Protein AF-A0A7X1I6H7-F1 (afdb_monomer)

Sequence (208 aa):
MRRPTGVPRCAARSPAHRRGAAVDTRRGIVEELTDDHRRIQSLFDRIRSAPAGSAERSALVEEASRKLVRHATAERSHLYPAVRRHLPDGAARAEHALRGHQEIEELLRSLREADTGGEDFGRLLLAVVTRVTRHVVEEEQLLFPRLQALCPAEVLCDLGAKVRGAEASAPTRPRPAASDAAPLVRITSQVWGPLDRLRDLAARRGRR

Secondary structure (DSSP, 8-state):
------PPPPPP----S--------S--HHHHHHHHHHHHHHHHHHHHHSPTT-HHHHHHHHHHHHHHHHHHHHIIIIIHHHHHHH-TTHHHHHHHHHHHHHHHHHHHHHHHHS-TTSHHHHHHHHHHHHHHHHHHHIIIIIIHHHHHHHS-HHHHHHHHHHHHHHHHHS-SSPPP---S-----------------S---S--S---

InterPro domains:
  IPR012312 Hemerythrin-like 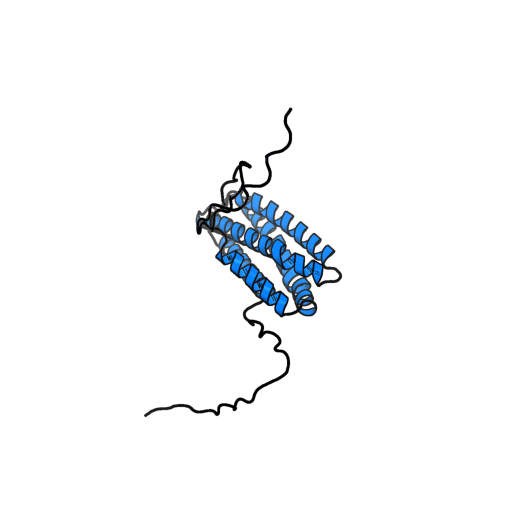[PF01814] (29-147)

Mean predicted aligned error: 14.34 Å

Organism: NCBI:txid178566

Foldseek 3Di:
DDDDDDDDDDDDDDDDDDDDPPQPPDDFPLRVLLVLLVVLVVLLVQLVVDDFLDPSNLVSLVVSLVSLVLSVVLCVVFVLVLQCVFPPCSVVVSVVLVVLSVQLNVLSVVLNVDRSNDPCNVVSSVSNCVSSVVSSCCCNPPNPVSSVVGPDPSSRSVSNVVSVVCVVPPDPDDDDPDPPDDDDDDDDDDDDDDDDDDDPDDPPDDDD

pLDDT: mean 79.06, std 25.31, range [33.16, 98.62]

Structure (mmCIF, N/CA/C/O backbone):
data_AF-A0A7X1I6H7-F1
#
_entry.id   AF-A0A7X1I6H7-F1
#
loop_
_atom_site.group_PDB
_atom_site.id
_atom_site.type_symbol
_atom_site.label_atom_id
_atom_site.label_alt_id
_atom_site.label_comp_id
_atom_site.label_asym_id
_atom_site.label_entity_id
_atom_site.label_seq_id
_atom_site.pdbx_PDB_ins_code
_atom_site.Cartn_x
_atom_site.Cartn_y
_atom_site.Cartn_z
_atom_site.occupancy
_atom_site.B_iso_or_equiv
_atom_site.auth_seq_id
_atom_site.auth_comp_id
_atom_site.auth_asym_id
_atom_site.auth_atom_id
_atom_site.pdbx_PDB_model_num
ATOM 1 N N . MET A 1 1 ? 31.282 -46.897 10.409 1.00 39.41 1 MET A N 1
ATOM 2 C CA . MET A 1 1 ? 32.111 -45.677 10.521 1.00 39.41 1 MET A CA 1
ATOM 3 C C . MET A 1 1 ? 32.046 -44.892 9.211 1.00 39.41 1 MET A C 1
ATOM 5 O O . MET A 1 1 ? 32.244 -45.495 8.172 1.00 39.41 1 MET A O 1
ATOM 9 N N . ARG A 1 2 ? 31.769 -43.580 9.309 1.00 40.22 2 ARG A N 1
ATOM 10 C CA . ARG A 1 2 ? 32.187 -42.448 8.443 1.00 40.22 2 ARG A CA 1
ATOM 11 C C . ARG A 1 2 ? 31.922 -42.483 6.914 1.00 40.22 2 ARG A C 1
ATOM 13 O O . ARG A 1 2 ? 32.614 -43.148 6.160 1.00 4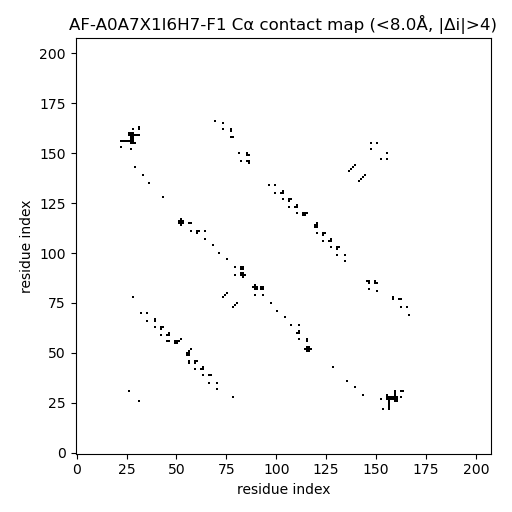0.22 2 ARG A O 1
ATOM 20 N N . ARG A 1 3 ? 31.028 -41.588 6.462 1.00 46.38 3 ARG A N 1
ATOM 21 C CA . ARG A 1 3 ? 31.225 -40.734 5.258 1.00 46.38 3 ARG A CA 1
ATOM 22 C C . ARG A 1 3 ? 32.354 -39.711 5.561 1.00 46.38 3 ARG A C 1
ATOM 24 O O . ARG A 1 3 ? 32.519 -39.446 6.757 1.00 46.38 3 ARG A O 1
ATOM 31 N N . PRO A 1 4 ? 33.087 -39.096 4.591 1.00 50.88 4 PRO A N 1
ATOM 32 C CA . PRO A 1 4 ? 32.461 -38.298 3.517 1.00 50.88 4 PRO A CA 1
ATOM 33 C C . PRO A 1 4 ? 33.233 -38.059 2.175 1.00 50.88 4 PRO A C 1
ATOM 35 O O . PRO A 1 4 ? 34.420 -38.312 2.043 1.00 50.88 4 PRO A O 1
ATOM 38 N N . THR A 1 5 ? 32.468 -37.524 1.205 1.00 47.03 5 THR A N 1
ATOM 39 C CA . THR A 1 5 ? 32.738 -36.452 0.202 1.00 47.03 5 THR A CA 1
ATOM 40 C C . THR A 1 5 ? 33.984 -36.411 -0.699 1.00 47.03 5 THR A C 1
ATOM 42 O O . THR A 1 5 ? 35.108 -36.307 -0.223 1.00 47.03 5 THR A O 1
ATOM 45 N N . GLY A 1 6 ? 33.728 -36.196 -2.000 1.00 34.94 6 GLY A N 1
ATOM 46 C CA . GLY A 1 6 ? 34.638 -35.518 -2.935 1.00 34.94 6 GLY A CA 1
ATOM 47 C C . GLY A 1 6 ? 34.134 -35.536 -4.388 1.00 34.94 6 GLY A C 1
ATOM 48 O O . GLY A 1 6 ? 34.439 -36.465 -5.122 1.00 34.94 6 GLY A O 1
ATOM 49 N N . VAL A 1 7 ? 33.355 -34.529 -4.802 1.00 45.44 7 VAL A N 1
ATOM 50 C CA . VAL A 1 7 ? 32.964 -34.266 -6.211 1.00 45.44 7 VAL A CA 1
ATOM 51 C C . VAL A 1 7 ? 33.976 -33.262 -6.801 1.00 45.44 7 VAL A C 1
ATOM 53 O O . VAL A 1 7 ? 34.430 -32.386 -6.057 1.00 45.44 7 VAL A O 1
ATOM 56 N N . PRO A 1 8 ? 34.396 -33.377 -8.077 1.00 37.66 8 PRO A N 1
ATOM 57 C CA . PRO A 1 8 ? 35.606 -32.716 -8.567 1.00 37.66 8 PRO A CA 1
ATOM 58 C C . PRO A 1 8 ? 35.445 -31.196 -8.741 1.00 37.66 8 PRO A C 1
ATOM 60 O O . PRO A 1 8 ? 34.424 -30.706 -9.218 1.00 37.66 8 PRO A O 1
ATOM 63 N N . ARG A 1 9 ? 36.499 -30.445 -8.383 1.00 42.50 9 ARG A N 1
ATOM 64 C CA . ARG A 1 9 ? 36.671 -29.015 -8.698 1.00 42.50 9 ARG A CA 1
ATOM 65 C C . ARG A 1 9 ? 37.129 -28.866 -10.148 1.00 42.50 9 ARG A C 1
ATOM 67 O O . ARG A 1 9 ? 38.186 -29.379 -10.506 1.00 42.50 9 ARG A O 1
ATOM 74 N N . CYS A 1 10 ? 36.390 -28.102 -10.949 1.00 34.22 10 CYS A N 1
ATOM 75 C CA . CYS A 1 10 ? 36.880 -27.624 -12.241 1.00 34.22 10 CYS A CA 1
ATOM 76 C C . CYS A 1 10 ? 37.989 -26.578 -12.046 1.00 34.22 10 CYS A C 1
ATOM 78 O O . CYS A 1 10 ? 37.879 -25.670 -11.218 1.00 34.22 10 CYS A O 1
ATOM 80 N N . ALA A 1 11 ? 39.067 -26.750 -12.809 1.00 38.41 11 ALA A N 1
ATOM 81 C CA . ALA A 1 11 ? 40.274 -25.936 -12.786 1.00 38.41 11 ALA A CA 1
ATOM 82 C C . ALA A 1 11 ? 40.043 -24.510 -13.312 1.00 38.41 11 ALA A C 1
ATOM 84 O O . ALA A 1 11 ? 39.233 -24.276 -14.207 1.00 38.41 11 ALA A O 1
ATOM 85 N N . ALA A 1 12 ? 40.816 -23.562 -12.779 1.00 45.16 12 ALA A N 1
ATOM 86 C CA . ALA A 1 12 ? 40.854 -22.181 -13.236 1.00 45.16 12 ALA A CA 1
ATOM 87 C C . ALA A 1 12 ? 41.837 -22.007 -14.407 1.00 45.16 12 ALA A C 1
ATOM 89 O O . ALA A 1 12 ? 43.007 -22.374 -14.300 1.00 45.16 12 ALA A O 1
ATOM 90 N N . ARG A 1 13 ? 41.384 -21.357 -15.484 1.00 34.16 13 ARG A N 1
ATOM 91 C CA . ARG A 1 13 ? 42.227 -20.584 -16.410 1.00 34.16 13 ARG A CA 1
ATOM 92 C C . ARG A 1 13 ? 41.532 -19.245 -16.713 1.00 34.16 13 ARG A C 1
ATOM 94 O O . ARG A 1 13 ? 40.348 -19.217 -17.027 1.00 34.16 13 ARG A O 1
ATOM 101 N N . SER A 1 14 ? 42.279 -18.154 -16.553 1.00 34.59 14 SER A N 1
ATOM 102 C CA . SER A 1 14 ? 41.920 -16.740 -16.807 1.00 34.59 14 SER A CA 1
ATOM 103 C C . SER A 1 14 ? 42.369 -16.299 -18.218 1.00 34.59 14 SER A C 1
ATOM 105 O O . SER A 1 14 ? 43.127 -17.045 -18.836 1.00 34.59 14 SER A O 1
ATOM 107 N N . PRO A 1 15 ? 42.158 -15.035 -18.654 1.00 56.50 15 PRO A N 1
ATOM 108 C CA . PRO A 1 15 ? 40.966 -14.170 -18.605 1.00 56.50 15 PRO A CA 1
ATOM 109 C C . PRO A 1 15 ? 40.664 -13.535 -19.995 1.00 56.50 15 PRO A C 1
ATOM 111 O O . PRO A 1 15 ? 41.506 -13.592 -20.881 1.00 56.50 15 PRO A O 1
ATOM 114 N N . ALA A 1 16 ? 39.499 -12.884 -20.156 1.00 41.44 16 ALA A N 1
ATOM 115 C CA . ALA A 1 16 ? 39.249 -11.676 -20.985 1.00 41.44 16 ALA A CA 1
ATOM 116 C C . ALA A 1 16 ? 37.868 -11.666 -21.673 1.00 41.44 16 ALA A C 1
ATOM 118 O O . ALA A 1 16 ? 37.750 -11.722 -22.894 1.00 41.44 16 ALA A O 1
ATOM 119 N N . HIS A 1 17 ? 36.810 -11.457 -20.893 1.00 36.62 17 HIS A N 1
ATOM 120 C CA . HIS A 1 17 ? 35.699 -10.626 -21.352 1.00 36.62 17 HIS A CA 1
ATOM 121 C C . HIS A 1 17 ? 35.089 -9.908 -20.153 1.00 36.62 17 HIS A C 1
ATOM 123 O O . HIS A 1 17 ? 35.035 -10.457 -19.052 1.00 36.62 17 HIS A O 1
ATOM 129 N N . ARG A 1 18 ? 34.772 -8.625 -20.351 1.00 40.22 18 ARG A N 1
ATOM 130 C CA . ARG A 1 18 ? 34.372 -7.673 -19.309 1.00 40.22 18 ARG A CA 1
ATOM 131 C C . ARG A 1 18 ? 33.275 -8.283 -18.439 1.00 40.22 18 ARG A C 1
ATOM 133 O O . ARG A 1 18 ? 32.210 -8.634 -18.932 1.00 40.22 18 ARG A O 1
ATOM 140 N N . ARG A 1 19 ? 33.568 -8.410 -17.144 1.00 36.59 19 ARG A N 1
ATOM 141 C CA . ARG A 1 19 ? 32.625 -8.860 -16.122 1.00 36.59 19 ARG A CA 1
ATOM 142 C C . ARG A 1 19 ? 31.458 -7.875 -16.072 1.00 36.59 19 ARG A C 1
ATOM 144 O O . ARG A 1 19 ? 31.638 -6.753 -15.606 1.00 36.59 19 ARG A O 1
ATOM 151 N N . GLY A 1 20 ? 30.279 -8.307 -16.517 1.00 36.38 20 GLY A N 1
ATOM 152 C CA . GLY A 1 20 ? 29.042 -7.824 -15.914 1.00 36.38 20 GLY A CA 1
ATOM 153 C C . GLY A 1 20 ? 29.146 -8.096 -14.416 1.00 36.38 20 GLY A C 1
ATOM 154 O O . GLY A 1 20 ? 29.571 -9.184 -14.014 1.00 36.38 20 GLY A O 1
ATOM 155 N N . ALA A 1 21 ? 28.894 -7.077 -13.600 1.00 41.66 21 ALA A N 1
ATOM 156 C CA . ALA A 1 21 ? 28.855 -7.234 -12.158 1.00 41.66 21 ALA A CA 1
ATOM 157 C C . ALA A 1 21 ? 27.909 -8.396 -11.830 1.00 41.66 21 ALA A C 1
ATOM 159 O O . ALA A 1 21 ? 26.801 -8.457 -12.357 1.00 41.66 21 ALA A O 1
ATOM 160 N N . ALA A 1 22 ? 28.357 -9.341 -11.005 1.00 43.91 22 ALA A N 1
ATOM 161 C CA . ALA A 1 22 ? 27.454 -10.326 -10.438 1.00 43.91 22 ALA A CA 1
ATOM 162 C C . ALA A 1 22 ? 26.432 -9.547 -9.603 1.00 43.91 22 ALA A C 1
ATOM 164 O O . ALA A 1 22 ? 26.777 -9.038 -8.537 1.00 43.91 22 ALA A O 1
ATOM 165 N N . VAL A 1 23 ? 25.220 -9.386 -10.142 1.00 47.25 23 VAL A N 1
ATOM 166 C CA . VAL A 1 23 ? 24.066 -8.865 -9.411 1.00 47.25 23 VAL A CA 1
ATOM 167 C C . VAL A 1 23 ? 23.962 -9.656 -8.126 1.00 47.25 23 VAL A C 1
ATOM 169 O O . VAL A 1 23 ? 23.935 -10.888 -8.146 1.00 47.25 23 VAL A O 1
ATOM 172 N N . ASP A 1 24 ? 23.921 -8.954 -7.003 1.00 47.00 24 ASP A N 1
ATOM 173 C CA . ASP A 1 24 ? 23.476 -9.574 -5.774 1.00 47.00 24 ASP A CA 1
ATOM 174 C C . ASP A 1 24 ? 22.002 -9.960 -5.963 1.00 47.00 24 ASP A C 1
ATOM 176 O O . ASP A 1 24 ? 21.104 -9.129 -5.869 1.00 47.00 24 ASP A O 1
ATOM 180 N N . THR A 1 25 ? 21.752 -11.227 -6.287 1.00 51.22 25 THR A N 1
ATOM 181 C CA . THR A 1 25 ? 20.447 -11.834 -6.610 1.00 51.22 25 THR A CA 1
ATOM 182 C C . THR A 1 25 ? 19.484 -11.904 -5.415 1.00 51.22 25 THR A C 1
ATOM 184 O O . THR A 1 25 ? 18.596 -12.754 -5.357 1.00 51.22 25 THR A O 1
ATOM 187 N N . ARG A 1 26 ? 19.656 -11.051 -4.406 1.00 63.34 26 ARG A N 1
ATOM 188 C CA . ARG A 1 26 ? 18.928 -11.103 -3.137 1.00 63.34 26 ARG A CA 1
ATOM 189 C C . ARG A 1 26 ? 17.817 -10.047 -3.118 1.00 63.34 26 ARG A C 1
ATOM 191 O O . ARG A 1 26 ? 17.964 -8.994 -2.508 1.00 63.34 26 ARG A O 1
ATOM 198 N N . ARG A 1 27 ? 16.696 -10.398 -3.767 1.00 85.00 27 ARG A N 1
ATOM 199 C CA . ARG A 1 27 ? 15.362 -9.746 -3.756 1.00 85.00 27 ARG A CA 1
ATOM 200 C C . ARG A 1 27 ? 15.301 -8.320 -4.323 1.00 85.00 27 ARG A C 1
ATOM 202 O O . ARG A 1 27 ? 15.971 -7.413 -3.828 1.00 85.00 27 ARG A O 1
ATOM 209 N N . GLY A 1 28 ? 14.469 -8.125 -5.343 1.00 95.06 28 GLY A N 1
ATOM 210 C CA . GLY A 1 28 ? 14.170 -6.824 -5.928 1.00 95.06 28 GLY A CA 1
ATOM 211 C C . GLY A 1 28 ? 13.025 -6.107 -5.218 1.00 95.06 28 GLY A C 1
ATOM 212 O O . GLY A 1 28 ? 12.406 -6.623 -4.292 1.00 95.06 28 GLY A O 1
ATOM 213 N N . ILE A 1 29 ? 12.754 -4.877 -5.656 1.00 96.88 29 ILE A N 1
ATOM 214 C CA . ILE A 1 29 ? 11.691 -4.035 -5.087 1.00 96.88 29 ILE A CA 1
ATOM 215 C C . ILE A 1 29 ? 10.306 -4.694 -5.150 1.00 96.88 29 ILE A C 1
ATOM 217 O O . ILE A 1 29 ? 9.511 -4.504 -4.238 1.00 96.88 29 ILE A O 1
ATOM 221 N N . VAL A 1 30 ? 10.029 -5.496 -6.184 1.00 97.69 30 VAL A N 1
ATOM 222 C CA . VAL A 1 30 ? 8.743 -6.197 -6.326 1.00 97.69 30 VAL A CA 1
ATOM 223 C C . VAL A 1 30 ? 8.532 -7.178 -5.177 1.00 97.69 30 VAL A C 1
ATOM 225 O O . VAL A 1 30 ? 7.465 -7.178 -4.568 1.00 97.69 30 VAL A O 1
ATOM 228 N N . GLU A 1 31 ? 9.543 -7.977 -4.833 1.00 96.44 31 GLU A N 1
ATOM 229 C CA . GLU A 1 31 ? 9.436 -8.920 -3.720 1.00 96.44 31 GLU A CA 1
ATOM 230 C C . GLU A 1 31 ? 9.278 -8.202 -2.373 1.00 96.44 31 GLU A C 1
ATOM 232 O O . GLU A 1 31 ? 8.488 -8.649 -1.543 1.00 96.44 31 GLU A O 1
ATOM 237 N N . GLU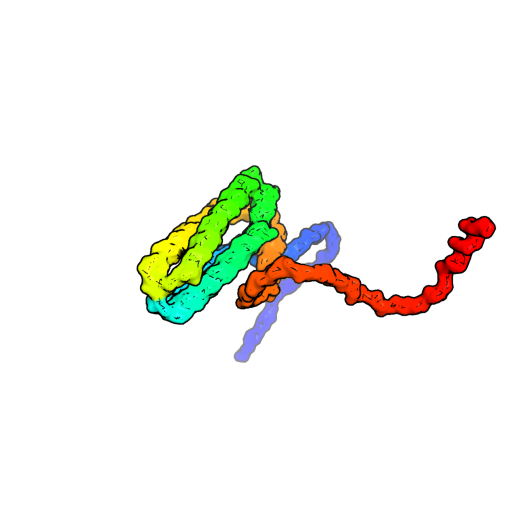 A 1 32 ? 9.983 -7.085 -2.161 1.00 96.19 32 GLU A N 1
ATOM 238 C CA . GLU A 1 32 ? 9.868 -6.296 -0.923 1.00 96.19 32 GLU A CA 1
ATOM 239 C C . GLU A 1 32 ? 8.463 -5.705 -0.742 1.00 96.19 32 GLU A C 1
ATOM 241 O O . GLU A 1 32 ? 7.864 -5.842 0.324 1.00 96.19 32 GLU A O 1
ATOM 246 N N . LEU A 1 33 ? 7.906 -5.090 -1.789 1.00 97.75 33 LEU A N 1
ATOM 247 C CA . LEU A 1 33 ? 6.573 -4.485 -1.725 1.00 97.75 33 LEU A CA 1
ATOM 248 C C . LEU A 1 33 ? 5.464 -5.541 -1.619 1.00 97.75 33 LEU A C 1
ATOM 250 O O . LEU A 1 33 ? 4.521 -5.365 -0.853 1.00 97.75 33 LEU A O 1
ATOM 254 N N . THR A 1 34 ? 5.623 -6.685 -2.287 1.00 98.19 34 THR A N 1
ATOM 255 C CA . THR A 1 34 ? 4.697 -7.823 -2.150 1.00 98.19 34 THR A CA 1
ATOM 256 C C . THR A 1 34 ? 4.692 -8.376 -0.718 1.00 98.19 34 THR A C 1
ATOM 258 O O . THR A 1 34 ? 3.643 -8.715 -0.164 1.00 98.19 34 THR A O 1
ATOM 261 N N . ASP A 1 35 ? 5.856 -8.469 -0.069 1.00 96.94 35 ASP A N 1
ATOM 262 C CA . ASP A 1 35 ? 5.927 -8.885 1.336 1.00 96.94 35 ASP A CA 1
ATOM 263 C C . ASP A 1 35 ? 5.280 -7.850 2.270 1.00 96.94 35 ASP A C 1
ATOM 265 O O . ASP A 1 35 ? 4.635 -8.220 3.257 1.00 96.94 35 ASP A O 1
ATOM 269 N N . ASP A 1 36 ? 5.375 -6.564 1.940 1.00 97.50 36 ASP A N 1
ATOM 270 C CA . ASP A 1 36 ? 4.654 -5.506 2.643 1.00 97.50 36 ASP A CA 1
ATOM 271 C C . ASP A 1 36 ? 3.139 -5.631 2.510 1.00 97.50 36 ASP A C 1
ATOM 273 O O . ASP A 1 36 ? 2.449 -5.554 3.531 1.00 97.50 36 ASP A O 1
ATOM 277 N N . HIS A 1 37 ? 2.624 -5.916 1.313 1.00 98.56 37 HIS A N 1
ATOM 278 C CA . HIS A 1 37 ? 1.198 -6.162 1.092 1.00 98.56 37 HIS A CA 1
ATOM 279 C C . HIS A 1 37 ? 0.674 -7.300 1.973 1.00 98.56 37 HIS A C 1
ATOM 281 O O . HIS A 1 37 ? -0.352 -7.156 2.642 1.00 98.56 37 HIS A O 1
ATOM 287 N N . ARG A 1 38 ? 1.417 -8.410 2.064 1.00 98.38 38 ARG A N 1
ATOM 288 C CA . ARG A 1 38 ? 1.061 -9.552 2.928 1.00 98.38 38 ARG A CA 1
ATOM 289 C C . ARG A 1 38 ? 1.027 -9.170 4.406 1.00 98.38 38 ARG A C 1
ATOM 291 O O . ARG A 1 38 ? 0.115 -9.574 5.128 1.00 98.38 38 ARG A O 1
ATOM 298 N N . ARG A 1 39 ? 2.003 -8.383 4.871 1.00 98.06 39 ARG A N 1
ATOM 299 C CA . ARG A 1 39 ? 2.049 -7.893 6.262 1.00 98.06 39 ARG A CA 1
ATOM 300 C C . ARG A 1 39 ? 0.872 -6.968 6.563 1.00 98.06 39 ARG A C 1
ATOM 302 O O . ARG A 1 39 ? 0.253 -7.105 7.614 1.00 98.06 39 ARG A O 1
ATOM 309 N N . ILE A 1 40 ? 0.540 -6.064 5.643 1.00 98.31 40 ILE A N 1
ATOM 310 C CA . ILE A 1 40 ? -0.604 -5.153 5.769 1.00 98.31 40 ILE A CA 1
ATOM 311 C C . ILE A 1 40 ? -1.917 -5.943 5.834 1.00 98.31 40 ILE A C 1
ATOM 313 O O . ILE A 1 40 ? -2.726 -5.707 6.731 1.00 98.31 40 ILE A O 1
ATOM 317 N N . GLN A 1 41 ? -2.100 -6.935 4.958 1.00 98.25 41 GLN A N 1
ATOM 318 C CA . GLN A 1 41 ? -3.279 -7.801 4.982 1.00 98.25 41 GLN A CA 1
ATOM 319 C C . GLN A 1 41 ? -3.408 -8.547 6.318 1.00 98.25 41 GLN A C 1
ATOM 321 O O . GLN A 1 41 ? -4.475 -8.545 6.930 1.00 98.25 41 GLN A O 1
ATOM 326 N N . SER A 1 42 ? -2.302 -9.105 6.819 1.00 98.31 42 SER A N 1
ATOM 327 C CA . SER A 1 42 ? -2.261 -9.767 8.126 1.00 98.31 42 SER A CA 1
ATOM 328 C C . SER A 1 42 ? -2.648 -8.825 9.275 1.00 98.31 42 SER A C 1
ATOM 330 O O . SER A 1 42 ? -3.363 -9.228 10.195 1.00 98.31 42 SER A O 1
ATOM 332 N N . LEU A 1 43 ? -2.235 -7.554 9.226 1.00 98.56 43 LEU A N 1
ATOM 333 C CA . LEU A 1 43 ? -2.643 -6.554 10.215 1.00 98.56 43 LEU A CA 1
ATOM 334 C C . LEU A 1 43 ? -4.148 -6.283 10.164 1.00 98.56 43 LEU A C 1
ATOM 336 O O . LEU A 1 43 ? -4.781 -6.238 11.217 1.00 98.56 43 LEU A O 1
ATOM 340 N N . PHE A 1 44 ? -4.747 -6.177 8.977 1.00 98.44 44 PHE A N 1
ATOM 341 C CA . PHE A 1 44 ? -6.200 -6.027 8.861 1.00 98.44 44 PHE A CA 1
ATOM 342 C C . PHE A 1 44 ? -6.963 -7.237 9.406 1.00 98.44 44 PHE A C 1
ATOM 344 O O . PHE A 1 44 ? -7.968 -7.063 10.098 1.00 98.44 44 PHE A O 1
ATOM 351 N N . ASP A 1 45 ? -6.476 -8.453 9.164 1.00 98.19 45 ASP A N 1
ATOM 352 C CA . ASP A 1 45 ? -7.070 -9.674 9.719 1.00 98.19 45 ASP A CA 1
ATOM 353 C C . ASP A 1 45 ? -7.038 -9.670 11.254 1.00 98.19 45 ASP A C 1
ATOM 355 O O . ASP A 1 45 ? -8.042 -9.976 11.908 1.00 98.19 45 ASP A O 1
ATOM 359 N N . ARG A 1 46 ? -5.914 -9.239 11.836 1.00 98.50 46 ARG A N 1
ATOM 360 C CA . ARG A 1 46 ? -5.758 -9.083 13.289 1.00 98.50 46 ARG A CA 1
ATOM 361 C C . ARG A 1 46 ? -6.681 -7.999 13.849 1.00 98.50 46 ARG A C 1
ATOM 363 O O . ARG A 1 46 ? -7.337 -8.250 14.853 1.00 98.50 46 ARG A O 1
ATOM 370 N N . ILE A 1 47 ? -6.802 -6.838 13.195 1.00 98.12 47 ILE A N 1
ATOM 371 C CA . ILE A 1 47 ? -7.709 -5.754 13.629 1.00 98.12 47 ILE A CA 1
ATOM 372 C C . ILE A 1 47 ? -9.159 -6.248 13.687 1.00 98.12 47 ILE A C 1
ATOM 374 O O . ILE A 1 47 ? -9.862 -5.979 14.662 1.00 98.12 47 ILE A O 1
ATOM 378 N N . ARG A 1 48 ? -9.602 -6.988 12.660 1.00 96.38 48 ARG A N 1
ATOM 379 C CA . ARG A 1 48 ? -10.959 -7.557 12.605 1.00 96.38 48 ARG A CA 1
ATOM 380 C C . ARG A 1 48 ? -11.211 -8.571 13.719 1.00 96.38 48 ARG A C 1
ATOM 382 O O . ARG A 1 48 ? -12.323 -8.631 14.235 1.00 96.38 48 ARG A O 1
ATOM 389 N N . SER A 1 49 ? -10.186 -9.338 14.080 1.00 97.12 49 SER A N 1
ATOM 390 C CA . SER A 1 49 ? -10.271 -10.392 15.096 1.00 97.12 49 SER A CA 1
ATOM 391 C C . SER A 1 49 ? -10.154 -9.864 16.529 1.00 97.12 49 SER A C 1
ATOM 393 O O . SER A 1 49 ? -10.675 -10.484 17.452 1.00 97.12 49 SER A O 1
ATOM 395 N N . ALA A 1 50 ? -9.483 -8.726 16.732 1.00 97.62 50 ALA A N 1
ATOM 396 C CA . ALA A 1 50 ? -9.311 -8.121 18.050 1.00 97.62 50 ALA A CA 1
ATOM 397 C C . ALA A 1 50 ? -10.661 -7.648 18.627 1.00 97.62 50 ALA A C 1
ATOM 399 O O . ALA A 1 50 ? -11.494 -7.155 17.859 1.00 97.62 50 ALA A O 1
ATOM 400 N N . PRO A 1 51 ? -10.898 -7.722 19.951 1.00 96.94 51 PRO A N 1
ATOM 401 C CA . PRO A 1 51 ? -12.161 -7.286 20.550 1.00 96.94 51 PRO A CA 1
ATOM 402 C C . PRO A 1 51 ? -12.454 -5.798 20.308 1.00 96.94 51 PRO A C 1
ATOM 404 O O . PRO A 1 51 ? -11.543 -4.964 20.282 1.00 96.94 51 PRO A O 1
ATOM 407 N N . ALA A 1 52 ? -13.733 -5.454 20.146 1.00 95.81 52 ALA A N 1
ATOM 408 C CA . ALA A 1 52 ? -14.165 -4.068 19.968 1.00 95.81 52 ALA A CA 1
ATOM 409 C C . ALA A 1 52 ? -13.800 -3.189 21.172 1.00 95.81 52 ALA A C 1
ATOM 411 O O . ALA A 1 52 ? -13.887 -3.637 22.312 1.00 95.81 52 ALA A O 1
ATOM 412 N N . GLY A 1 53 ? -13.332 -1.964 20.907 1.00 93.94 53 GLY A N 1
ATOM 413 C CA . GLY A 1 53 ? -12.881 -1.017 21.937 1.00 93.94 53 GLY A CA 1
ATOM 414 C C . GLY A 1 53 ? -11.607 -1.422 22.691 1.00 93.94 53 GLY A C 1
ATOM 415 O O . GLY A 1 53 ? -11.179 -0.716 23.602 1.00 93.94 53 GLY A O 1
ATOM 416 N N . SER A 1 54 ? -10.985 -2.559 22.358 1.00 97.25 54 SER A N 1
ATOM 417 C CA . SER A 1 54 ? -9.803 -3.032 23.080 1.00 97.25 54 SER A CA 1
ATOM 418 C C . SER A 1 54 ? -8.558 -2.198 22.771 1.00 97.25 54 SER A C 1
ATOM 420 O O . SER A 1 54 ? -8.339 -1.747 21.644 1.00 97.25 54 SER A O 1
ATOM 422 N N . ALA A 1 55 ? -7.675 -2.077 23.766 1.00 96.69 55 ALA A N 1
ATOM 423 C CA . ALA A 1 55 ? -6.358 -1.467 23.585 1.00 96.69 55 ALA A CA 1
ATOM 424 C C . ALA A 1 55 ? -5.525 -2.187 22.506 1.00 96.69 55 ALA A C 1
ATOM 426 O O . ALA A 1 55 ? -4.757 -1.544 21.792 1.00 96.69 55 ALA A O 1
ATOM 427 N N . GLU A 1 56 ? -5.706 -3.504 22.351 1.00 97.56 56 GLU A N 1
ATOM 428 C CA . GLU A 1 56 ? -5.085 -4.290 21.281 1.00 97.56 56 GLU A CA 1
ATOM 429 C C . GLU A 1 56 ? -5.540 -3.814 19.899 1.00 97.56 56 GLU A C 1
ATOM 431 O O . GLU A 1 56 ? -4.700 -3.536 19.044 1.00 97.56 56 GLU A O 1
ATOM 436 N N . ARG A 1 57 ? -6.854 -3.662 19.679 1.00 97.69 57 ARG A N 1
ATOM 437 C CA . ARG A 1 57 ? -7.396 -3.184 18.401 1.00 97.69 57 ARG A CA 1
ATOM 438 C C . ARG A 1 57 ? -6.838 -1.804 18.051 1.00 97.69 57 ARG A C 1
ATOM 440 O O . ARG A 1 57 ? -6.390 -1.605 16.924 1.00 97.69 57 ARG A O 1
ATOM 447 N N . SER A 1 58 ? -6.787 -0.885 19.014 1.00 96.50 58 SER A N 1
ATOM 448 C CA . SER A 1 58 ? -6.192 0.445 18.819 1.00 96.50 58 SER A CA 1
ATOM 449 C C . SER A 1 58 ? -4.694 0.376 18.490 1.00 96.50 58 SER A C 1
ATOM 451 O O . SER A 1 58 ? -4.223 1.062 17.583 1.00 96.50 58 SER A O 1
ATOM 453 N N . ALA A 1 59 ? -3.933 -0.492 19.165 1.00 97.44 59 ALA A N 1
ATOM 454 C CA . ALA A 1 59 ? -2.512 -0.686 18.878 1.00 97.44 59 ALA A CA 1
ATOM 455 C C . ALA A 1 59 ? -2.269 -1.258 17.470 1.00 97.44 59 ALA A C 1
ATOM 457 O O . ALA A 1 59 ? -1.346 -0.817 16.781 1.00 97.44 59 ALA A O 1
ATOM 458 N N . LEU A 1 60 ? -3.112 -2.197 17.031 1.00 98.31 60 LEU A N 1
ATOM 459 C CA . LEU A 1 60 ? -3.062 -2.781 15.691 1.00 98.31 60 LEU A CA 1
ATOM 460 C C . LEU A 1 60 ? -3.403 -1.761 14.600 1.00 98.31 60 LEU A C 1
ATOM 462 O O . LEU A 1 60 ? -2.749 -1.755 13.559 1.00 98.31 60 LEU A O 1
ATOM 466 N N . VAL A 1 61 ? -4.384 -0.881 14.835 1.00 97.62 61 VAL A N 1
ATOM 467 C CA . VAL A 1 61 ? -4.701 0.231 13.921 1.00 97.62 61 VAL A CA 1
ATOM 468 C C . VAL A 1 61 ? -3.481 1.132 13.753 1.00 97.62 61 VAL A C 1
ATOM 470 O O . VAL A 1 61 ? -3.056 1.372 12.627 1.00 97.62 61 VAL A O 1
ATOM 473 N N . GLU A 1 62 ? -2.844 1.546 14.850 1.00 97.12 62 GLU A N 1
ATOM 474 C CA . GLU A 1 62 ? -1.628 2.365 14.788 1.00 97.12 62 GLU A CA 1
ATOM 475 C C . GLU A 1 62 ? -0.452 1.644 14.103 1.00 97.12 62 GLU A C 1
ATOM 477 O O . GLU A 1 62 ? 0.345 2.270 13.397 1.00 97.12 62 GLU A O 1
ATOM 482 N N . GLU A 1 63 ? -0.319 0.329 14.289 1.00 97.38 63 GLU A N 1
ATOM 483 C CA . GLU A 1 63 ? 0.680 -0.488 13.594 1.00 97.38 63 GLU A CA 1
ATOM 484 C C . GLU A 1 63 ? 0.424 -0.529 12.080 1.00 97.38 63 GLU A C 1
ATOM 486 O O . GLU A 1 63 ? 1.334 -0.222 11.301 1.00 97.38 63 GLU A O 1
ATOM 491 N N . ALA A 1 64 ? -0.813 -0.819 11.665 1.00 97.31 64 ALA A N 1
ATOM 492 C CA . ALA A 1 64 ? -1.233 -0.806 10.266 1.00 97.31 64 ALA A CA 1
ATOM 493 C C . ALA A 1 64 ? -1.015 0.569 9.631 1.00 97.31 64 ALA A C 1
ATOM 495 O O . ALA A 1 64 ? -0.460 0.659 8.535 1.00 97.31 64 ALA A O 1
ATOM 496 N N . SER A 1 65 ? -1.355 1.647 10.343 1.00 95.94 65 SER A N 1
ATOM 497 C CA . SER A 1 65 ? -1.145 3.006 9.856 1.00 95.94 65 SER A CA 1
ATOM 498 C C . SER A 1 65 ? 0.326 3.317 9.607 1.00 95.94 65 SER A C 1
ATOM 500 O O . SER A 1 65 ? 0.682 3.815 8.539 1.00 95.94 65 SER A O 1
ATOM 502 N N . ARG A 1 66 ? 1.211 2.988 10.557 1.00 95.44 66 ARG A N 1
ATOM 503 C CA . ARG A 1 66 ? 2.657 3.181 10.368 1.00 95.44 66 ARG A CA 1
ATOM 504 C C . ARG A 1 66 ? 3.190 2.359 9.199 1.00 95.44 66 ARG A C 1
ATOM 506 O O . ARG A 1 66 ? 4.054 2.853 8.471 1.00 95.44 66 ARG A O 1
ATOM 513 N N . LYS A 1 67 ? 2.708 1.124 9.022 1.00 96.19 67 LYS A N 1
ATOM 514 C CA . LYS A 1 67 ? 3.156 0.262 7.925 1.00 96.19 67 LYS A CA 1
ATOM 515 C C . LYS A 1 67 ? 2.715 0.805 6.567 1.00 96.19 67 LYS A C 1
ATOM 517 O O . LYS A 1 67 ? 3.564 0.931 5.692 1.00 96.19 67 LYS A O 1
ATOM 522 N N . LEU A 1 68 ? 1.451 1.207 6.428 1.00 96.31 68 LEU A N 1
ATOM 523 C CA . LEU A 1 68 ? 0.912 1.815 5.206 1.00 96.31 68 LEU A CA 1
ATOM 524 C C . LEU A 1 68 ? 1.670 3.084 4.808 1.00 96.31 68 LEU A C 1
ATOM 526 O O . LEU A 1 68 ? 2.078 3.215 3.660 1.00 96.31 68 LEU A O 1
ATOM 530 N N . VAL A 1 69 ? 1.938 3.987 5.757 1.00 94.12 69 VAL A N 1
ATOM 531 C CA . VAL A 1 69 ? 2.693 5.223 5.477 1.00 94.12 69 VAL A CA 1
ATOM 532 C C . VAL A 1 69 ? 4.110 4.915 4.985 1.00 94.12 69 VAL A C 1
ATOM 534 O O . VAL A 1 69 ? 4.593 5.539 4.038 1.00 94.12 69 VAL A O 1
ATOM 537 N N . ARG A 1 70 ? 4.793 3.946 5.606 1.00 94.69 70 ARG A N 1
ATOM 538 C CA . ARG A 1 70 ? 6.143 3.532 5.189 1.00 94.69 70 ARG A CA 1
ATOM 539 C C . ARG A 1 70 ? 6.142 2.896 3.805 1.00 94.69 70 ARG A C 1
ATOM 541 O O . ARG A 1 70 ? 6.979 3.255 2.984 1.00 94.69 70 ARG A O 1
ATOM 548 N N . HIS A 1 71 ? 5.185 2.013 3.557 1.00 96.88 71 HIS A N 1
ATOM 549 C CA . HIS A 1 71 ? 4.993 1.347 2.280 1.00 96.88 71 HIS A CA 1
ATOM 550 C C . HIS A 1 71 ? 4.729 2.359 1.150 1.00 96.88 71 HIS A C 1
ATOM 552 O O . HIS A 1 71 ? 5.511 2.440 0.204 1.00 96.88 71 HIS A O 1
ATOM 558 N N . ALA A 1 72 ? 3.756 3.259 1.327 1.00 96.12 72 ALA A N 1
ATOM 559 C CA . ALA A 1 72 ? 3.469 4.320 0.361 1.00 96.12 72 ALA A CA 1
ATOM 560 C C . ALA A 1 72 ? 4.670 5.262 0.148 1.00 96.12 72 ALA A C 1
ATOM 562 O O . ALA A 1 72 ? 4.897 5.768 -0.950 1.00 96.12 72 ALA A O 1
ATOM 563 N N . THR A 1 73 ? 5.477 5.511 1.185 1.00 95.62 73 THR A N 1
ATOM 564 C CA . THR A 1 73 ? 6.712 6.301 1.049 1.00 95.62 73 THR A CA 1
ATOM 565 C C . THR A 1 73 ? 7.743 5.577 0.183 1.00 95.62 73 THR A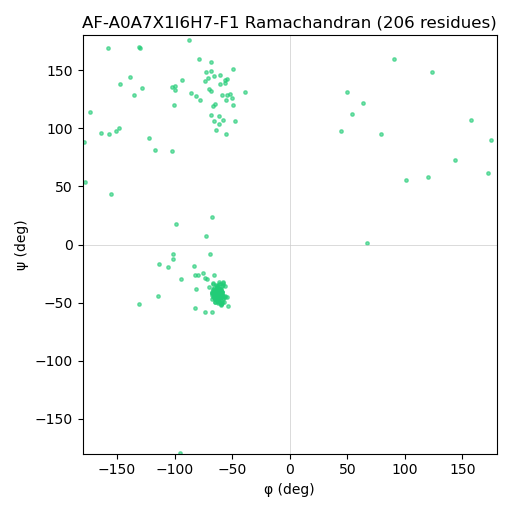 C 1
ATOM 567 O O . THR A 1 73 ? 8.325 6.193 -0.709 1.00 95.62 73 THR A O 1
ATOM 570 N N . ALA A 1 74 ? 7.947 4.276 0.402 1.00 96.19 74 ALA A N 1
ATOM 571 C CA . ALA A 1 74 ? 8.861 3.465 -0.397 1.00 96.19 74 ALA A CA 1
ATOM 572 C C . ALA A 1 74 ? 8.462 3.464 -1.882 1.00 96.19 74 ALA A C 1
ATOM 574 O O . ALA A 1 74 ? 9.309 3.678 -2.754 1.00 96.19 74 ALA A O 1
ATOM 575 N N . GLU A 1 75 ? 7.171 3.321 -2.176 1.00 97.94 75 GLU A N 1
ATOM 576 C CA . GLU A 1 75 ? 6.652 3.374 -3.543 1.00 97.94 75 GLU A CA 1
ATOM 577 C C . GLU A 1 75 ? 6.894 4.738 -4.194 1.00 97.94 75 GLU A C 1
ATOM 579 O O . GLU A 1 75 ? 7.458 4.828 -5.288 1.00 97.94 75 GLU A O 1
ATOM 584 N N . ARG A 1 76 ? 6.563 5.825 -3.489 1.00 97.50 76 ARG A N 1
ATOM 585 C CA . ARG A 1 76 ? 6.768 7.195 -3.982 1.00 97.50 76 ARG A CA 1
ATOM 586 C C . ARG A 1 76 ? 8.232 7.530 -4.229 1.00 97.50 76 ARG A C 1
ATOM 588 O O . ARG A 1 76 ? 8.551 8.178 -5.225 1.00 97.50 76 ARG A O 1
ATOM 595 N N . SER A 1 77 ? 9.121 7.107 -3.336 1.00 96.88 77 SER A N 1
ATOM 596 C CA . SER A 1 77 ? 10.550 7.415 -3.416 1.00 96.88 77 SER A CA 1
ATOM 597 C C . SER A 1 77 ? 11.313 6.529 -4.400 1.00 96.88 77 SER A C 1
ATOM 599 O O . SER A 1 77 ? 12.357 6.951 -4.905 1.00 96.88 77 SER A O 1
ATOM 601 N N . HIS A 1 78 ? 10.837 5.309 -4.669 1.00 97.31 78 HIS A N 1
ATOM 602 C CA . HIS A 1 78 ? 11.614 4.307 -5.403 1.00 97.31 78 HIS A CA 1
ATOM 603 C C . HIS A 1 78 ? 10.847 3.653 -6.555 1.00 97.31 78 HIS A C 1
ATOM 605 O O . HIS A 1 78 ? 11.353 3.659 -7.680 1.00 97.31 78 HIS A O 1
ATOM 611 N N . LEU A 1 79 ? 9.638 3.140 -6.315 1.00 98.25 79 LEU A N 1
ATOM 612 C CA . LEU A 1 79 ? 8.855 2.444 -7.340 1.00 98.25 79 LEU A CA 1
ATOM 613 C C . LEU A 1 79 ? 8.402 3.397 -8.450 1.00 98.25 79 LEU A C 1
ATOM 615 O O . LEU A 1 79 ? 8.734 3.197 -9.616 1.00 98.25 79 LEU A O 1
ATOM 619 N N . TYR A 1 80 ? 7.667 4.456 -8.113 1.00 98.25 80 TYR A N 1
ATOM 620 C CA . TYR A 1 80 ? 7.050 5.331 -9.110 1.00 98.25 80 TYR A CA 1
ATOM 621 C C . TYR A 1 80 ? 8.052 6.087 -9.996 1.00 98.25 80 TYR A C 1
ATOM 623 O O . TYR A 1 80 ? 7.778 6.231 -11.190 1.00 98.25 80 TYR A O 1
ATOM 631 N N . PRO A 1 81 ? 9.232 6.519 -9.510 1.00 98.50 81 PRO A N 1
ATOM 632 C CA . PRO A 1 81 ? 10.293 7.013 -10.384 1.00 98.50 81 PRO A CA 1
ATOM 633 C C . PRO A 1 81 ? 10.761 5.974 -11.412 1.00 98.50 81 PRO A C 1
ATOM 635 O O . PRO A 1 81 ? 10.963 6.314 -12.579 1.00 98.50 81 PRO A O 1
ATOM 638 N N . ALA A 1 82 ? 10.895 4.705 -11.013 1.00 98.19 82 ALA A N 1
ATOM 639 C CA . ALA A 1 82 ? 11.251 3.626 -11.931 1.00 98.19 82 ALA A CA 1
ATOM 640 C C . ALA A 1 82 ? 10.123 3.353 -12.934 1.00 98.19 82 ALA A C 1
ATOM 642 O O . ALA A 1 82 ? 10.379 3.238 -14.131 1.00 98.19 82 ALA A O 1
ATOM 643 N N . VAL A 1 83 ? 8.870 3.354 -12.474 1.00 98.62 83 VAL A N 1
ATOM 644 C CA . VAL A 1 83 ? 7.686 3.211 -13.330 1.00 98.62 83 VAL A CA 1
ATOM 645 C C . VAL A 1 83 ? 7.649 4.298 -14.403 1.00 98.62 83 VAL A C 1
ATOM 647 O O . VAL A 1 83 ? 7.538 3.983 -15.584 1.00 98.62 83 VAL A O 1
ATOM 650 N N . ARG A 1 84 ? 7.826 5.568 -14.018 1.00 98.56 84 ARG A N 1
ATOM 651 C CA . ARG A 1 84 ? 7.885 6.712 -14.946 1.00 98.56 84 ARG A CA 1
ATOM 652 C C . ARG A 1 84 ? 8.994 6.577 -15.987 1.00 98.56 84 ARG A C 1
ATOM 654 O O . ARG A 1 84 ? 8.827 7.037 -17.109 1.00 98.56 84 ARG A O 1
ATOM 661 N N . ARG A 1 85 ? 10.125 5.983 -15.604 1.00 98.50 85 ARG A N 1
ATOM 662 C CA . ARG A 1 85 ? 11.303 5.844 -16.463 1.00 98.50 85 ARG A CA 1
ATOM 663 C C . ARG A 1 85 ? 11.204 4.674 -17.440 1.00 98.50 85 ARG A C 1
ATOM 665 O O . ARG A 1 85 ? 11.712 4.787 -18.550 1.00 98.50 85 ARG A O 1
ATOM 672 N N . HIS A 1 86 ? 10.630 3.553 -17.011 1.00 98.19 86 HIS A N 1
ATOM 673 C CA . HIS A 1 86 ? 10.719 2.286 -17.740 1.00 98.19 86 HIS A CA 1
ATOM 674 C C . HIS A 1 86 ? 9.430 1.883 -18.460 1.00 98.19 86 HIS A C 1
ATOM 676 O O . HIS A 1 86 ? 9.492 1.064 -19.373 1.00 98.19 86 HIS A O 1
ATOM 682 N N . LEU A 1 87 ? 8.271 2.437 -18.088 1.00 98.00 87 LEU A N 1
ATOM 683 C CA . LEU A 1 87 ? 7.004 2.128 -18.752 1.00 98.00 87 LEU A CA 1
ATOM 684 C C . LEU A 1 87 ? 6.609 3.257 -19.717 1.00 98.00 87 LEU A C 1
ATOM 686 O O . LEU A 1 87 ? 6.629 4.420 -19.311 1.00 98.00 87 LEU A O 1
ATOM 690 N N . PRO A 1 88 ? 6.149 2.940 -20.944 1.00 97.44 88 PRO A N 1
ATOM 691 C CA . PRO A 1 88 ? 5.635 3.941 -21.884 1.00 97.44 88 PRO A CA 1
ATOM 692 C C . PRO A 1 88 ? 4.479 4.777 -21.316 1.00 97.44 88 PRO A C 1
ATOM 694 O O . PRO A 1 88 ? 4.387 5.973 -21.566 1.00 97.44 88 PRO A O 1
ATOM 697 N N . ASP A 1 89 ? 3.615 4.155 -20.510 1.00 97.62 89 ASP A N 1
ATOM 698 C CA . ASP A 1 89 ? 2.487 4.777 -19.808 1.00 97.62 89 ASP A CA 1
ATOM 699 C C . ASP A 1 89 ? 2.804 5.098 -18.332 1.00 97.62 89 ASP A C 1
ATOM 701 O O . ASP A 1 89 ? 1.906 5.319 -17.516 1.00 97.62 89 ASP A O 1
ATOM 705 N N . GLY A 1 90 ? 4.090 5.133 -17.969 1.00 97.94 90 GLY A N 1
ATOM 706 C CA . GLY A 1 90 ? 4.550 5.208 -16.584 1.00 97.94 90 GLY A CA 1
ATOM 707 C C . GLY A 1 90 ? 4.119 6.470 -15.834 1.00 97.94 90 GLY A C 1
ATOM 708 O O . GLY A 1 90 ? 3.779 6.393 -14.655 1.00 97.94 90 GLY A O 1
ATOM 709 N N . ALA A 1 91 ? 4.083 7.628 -16.503 1.00 98.31 91 ALA A N 1
ATOM 710 C CA . ALA A 1 91 ? 3.634 8.882 -15.891 1.00 98.31 91 ALA A CA 1
ATOM 711 C C . ALA A 1 91 ? 2.166 8.815 -15.449 1.00 98.31 91 ALA A C 1
ATOM 713 O O . ALA A 1 91 ? 1.865 9.082 -14.286 1.00 98.31 91 ALA A O 1
ATOM 714 N N . ALA A 1 92 ? 1.279 8.378 -16.346 1.00 98.12 92 ALA A N 1
ATOM 715 C CA . ALA A 1 92 ? -0.145 8.244 -16.058 1.00 98.12 92 ALA A CA 1
ATOM 716 C C . ALA A 1 92 ? -0.409 7.216 -14.944 1.00 98.12 92 ALA A C 1
ATOM 718 O O . ALA A 1 92 ? -1.221 7.467 -14.054 1.00 98.12 92 ALA A O 1
ATOM 719 N N . ARG A 1 93 ? 0.315 6.087 -14.949 1.00 97.62 93 ARG A N 1
ATOM 720 C CA . ARG A 1 93 ? 0.216 5.065 -13.892 1.00 97.62 93 ARG A CA 1
ATOM 721 C C . ARG A 1 93 ? 0.653 5.590 -12.532 1.00 97.62 93 ARG A C 1
A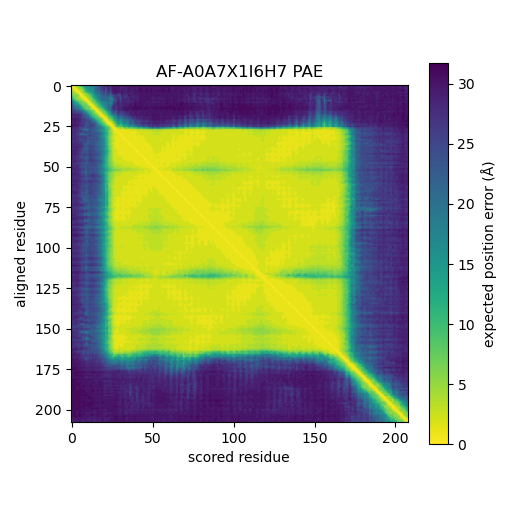TOM 723 O O . ARG A 1 93 ? -0.075 5.427 -11.560 1.00 97.62 93 ARG A O 1
ATOM 730 N N . ALA A 1 94 ? 1.808 6.252 -12.474 1.00 98.00 94 ALA A N 1
ATOM 731 C CA . ALA A 1 94 ? 2.309 6.827 -11.233 1.00 98.00 94 ALA A CA 1
ATOM 732 C C . ALA A 1 94 ? 1.345 7.881 -10.669 1.00 98.00 94 ALA A C 1
ATOM 734 O O . ALA A 1 94 ? 1.105 7.908 -9.469 1.00 98.00 94 ALA A O 1
ATOM 735 N N . GLU A 1 95 ? 0.766 8.741 -11.509 1.00 98.12 95 GLU A N 1
ATOM 736 C CA . GLU A 1 95 ? -0.228 9.716 -11.047 1.00 98.12 95 GLU A CA 1
ATOM 737 C C . GLU A 1 95 ? -1.528 9.074 -10.562 1.00 98.12 95 GLU A C 1
ATOM 739 O O . GLU A 1 95 ? -2.102 9.537 -9.579 1.00 98.12 95 GLU A O 1
ATOM 744 N N . HIS A 1 96 ? -1.996 8.018 -11.230 1.00 97.00 96 HIS A N 1
ATOM 745 C CA . HIS A 1 96 ? -3.164 7.268 -10.776 1.00 97.00 96 HIS A CA 1
ATOM 746 C C . HIS A 1 96 ? -2.938 6.669 -9.384 1.00 97.00 96 HIS A C 1
ATOM 748 O O . HIS A 1 96 ? -3.750 6.895 -8.488 1.00 97.00 96 HIS A O 1
ATOM 754 N N . ALA A 1 97 ? -1.806 5.992 -9.188 1.00 96.06 97 ALA A N 1
ATOM 755 C CA . ALA A 1 97 ? -1.464 5.369 -7.914 1.00 96.06 97 ALA A CA 1
ATOM 756 C C . ALA A 1 97 ? -1.282 6.410 -6.790 1.00 96.06 97 ALA A C 1
ATOM 758 O O . ALA A 1 97 ? -1.789 6.232 -5.685 1.00 96.06 97 ALA A O 1
ATOM 759 N N . LEU A 1 98 ? -0.667 7.562 -7.091 1.00 97.06 98 LEU A N 1
ATOM 760 C CA . LEU A 1 98 ? -0.534 8.679 -6.146 1.00 97.06 98 LEU A CA 1
ATOM 761 C C . LEU A 1 98 ? -1.885 9.244 -5.679 1.00 97.06 98 LEU A C 1
ATOM 763 O O . LEU A 1 98 ? -2.016 9.594 -4.508 1.00 97.06 98 LEU A O 1
ATOM 767 N N . ARG A 1 99 ? -2.890 9.326 -6.559 1.00 96.81 99 ARG A N 1
ATOM 768 C CA . ARG A 1 99 ? -4.252 9.719 -6.153 1.00 96.81 99 ARG A CA 1
ATOM 769 C C . ARG A 1 99 ? -4.891 8.662 -5.253 1.00 96.81 99 ARG A C 1
ATOM 771 O O . ARG A 1 99 ? -5.476 9.010 -4.235 1.00 96.81 99 ARG A O 1
ATOM 778 N N . GLY A 1 100 ? -4.720 7.380 -5.582 1.00 94.00 100 GLY A N 1
ATOM 779 C CA . GLY A 1 100 ? -5.182 6.278 -4.732 1.00 94.00 100 GLY A CA 1
ATOM 780 C C . GLY A 1 100 ? -4.568 6.315 -3.328 1.00 94.00 100 GLY A C 1
ATOM 781 O O . GLY A 1 100 ? -5.273 6.131 -2.338 1.00 94.00 100 GLY A O 1
ATOM 782 N N . HIS A 1 101 ? -3.275 6.634 -3.221 1.00 96.50 101 HIS A N 1
ATOM 783 C CA . HIS A 1 101 ? -2.602 6.833 -1.932 1.00 96.50 101 HIS A CA 1
ATOM 784 C C . HIS A 1 101 ? -3.209 7.967 -1.111 1.00 96.50 101 HIS A C 1
ATOM 786 O O . HIS A 1 101 ? -3.401 7.790 0.087 1.00 96.50 101 HIS A O 1
ATOM 792 N N . GLN A 1 102 ? -3.533 9.104 -1.733 1.00 96.12 102 GLN A N 1
ATOM 793 C CA . GLN A 1 102 ? -4.165 10.230 -1.034 1.00 96.12 102 GLN A CA 1
ATOM 794 C C . GLN A 1 102 ? -5.504 9.814 -0.411 1.00 96.12 102 GLN A C 1
ATOM 796 O O . GLN A 1 102 ? -5.738 10.068 0.769 1.00 96.12 102 GLN A O 1
ATOM 801 N N . GLU A 1 103 ? -6.335 9.086 -1.162 1.00 96.19 103 GLU A N 1
ATOM 802 C CA . GLU A 1 103 ? -7.610 8.559 -0.659 1.00 96.19 103 GLU A CA 1
ATOM 803 C C . GLU A 1 103 ? -7.406 7.586 0.520 1.00 96.19 103 GLU A C 1
ATOM 805 O O . GLU A 1 103 ? -8.149 7.622 1.503 1.00 96.19 103 GLU A O 1
ATOM 810 N N . ILE A 1 104 ? -6.384 6.722 0.455 1.00 96.75 104 ILE A N 1
ATOM 811 C CA . ILE A 1 104 ? -6.032 5.809 1.555 1.00 96.75 104 ILE A CA 1
ATOM 812 C C . ILE A 1 104 ? -5.557 6.593 2.787 1.00 96.75 104 ILE A C 1
ATOM 814 O O . ILE A 1 104 ? -5.984 6.281 3.897 1.00 96.75 104 ILE A O 1
ATOM 818 N N . GLU A 1 105 ? -4.698 7.602 2.620 1.00 95.00 105 GLU A N 1
ATOM 819 C CA . GLU A 1 105 ? -4.179 8.429 3.719 1.00 95.00 105 GLU A CA 1
ATOM 820 C C . GLU A 1 105 ? -5.298 9.201 4.439 1.00 95.00 105 GLU A C 1
ATOM 822 O O . GLU A 1 105 ? -5.285 9.307 5.669 1.00 95.00 105 GLU A O 1
ATOM 827 N N . GLU A 1 106 ? -6.289 9.703 3.701 1.00 96.88 106 GLU A N 1
ATOM 828 C CA . GLU A 1 106 ? -7.471 10.364 4.262 1.00 96.88 106 GLU A CA 1
ATOM 829 C C . GLU A 1 106 ? -8.336 9.400 5.078 1.00 96.88 106 GLU A C 1
ATOM 831 O O . GLU A 1 106 ? -8.637 9.681 6.240 1.00 96.88 106 GLU A O 1
ATOM 836 N N . LEU A 1 107 ? -8.669 8.232 4.517 1.00 97.44 107 LEU A N 1
ATOM 837 C CA . LEU A 1 107 ? -9.434 7.203 5.226 1.00 97.44 107 LEU A CA 1
ATOM 838 C C . LEU A 1 107 ? -8.698 6.701 6.473 1.00 97.44 107 LEU A C 1
ATOM 840 O O . LEU A 1 107 ? -9.314 6.466 7.512 1.00 97.44 107 LEU A O 1
ATOM 844 N N . LEU A 1 108 ? -7.376 6.556 6.385 1.00 95.62 108 LEU A N 1
ATOM 845 C CA . LEU A 1 108 ? -6.538 6.123 7.495 1.00 95.62 108 LEU A CA 1
ATOM 846 C C . LEU A 1 108 ? -6.518 7.158 8.623 1.00 95.62 108 LEU A C 1
ATOM 848 O O . LEU A 1 108 ? -6.535 6.774 9.790 1.00 95.62 108 LEU A O 1
ATOM 852 N N . ARG A 1 109 ? -6.512 8.458 8.3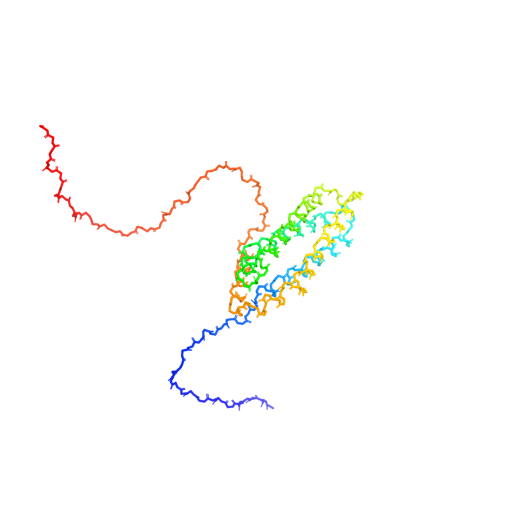00 1.00 95.44 109 ARG A N 1
ATOM 853 C CA . ARG A 1 109 ? -6.633 9.531 9.297 1.00 95.44 109 ARG A CA 1
ATOM 854 C C . ARG A 1 109 ? -7.945 9.402 10.066 1.00 95.44 109 ARG A C 1
ATOM 856 O O . ARG A 1 109 ? -7.911 9.312 11.289 1.00 95.44 109 ARG A O 1
ATOM 863 N N . SER A 1 110 ? -9.064 9.280 9.353 1.00 96.94 110 SER A N 1
ATOM 864 C CA . SER A 1 110 ? -10.378 9.094 9.975 1.00 96.94 110 SER A CA 1
ATOM 865 C C . SER A 1 110 ? -10.459 7.808 10.802 1.00 96.94 110 SER A C 1
ATOM 867 O O . SER A 1 110 ? -11.005 7.822 11.899 1.00 96.94 110 SER A O 1
ATOM 869 N N . LEU A 1 111 ? -9.883 6.699 10.323 1.00 96.19 111 LEU A N 1
ATOM 870 C CA . LEU A 1 111 ? -9.869 5.428 11.054 1.00 96.19 111 LEU A CA 1
ATOM 871 C C . LEU A 1 111 ? -9.107 5.519 12.384 1.00 96.19 111 LEU A C 1
ATOM 873 O O . LEU A 1 111 ? -9.524 4.906 13.361 1.00 96.19 111 LEU A O 1
ATOM 877 N N . ARG A 1 112 ? -7.994 6.261 12.425 1.00 94.12 112 ARG A N 1
ATOM 878 C CA . ARG A 1 112 ? -7.181 6.439 13.642 1.00 94.12 112 ARG A CA 1
ATOM 879 C C . ARG A 1 112 ? -7.850 7.325 14.688 1.00 94.12 112 ARG A C 1
ATOM 881 O O . ARG A 1 112 ? -7.581 7.172 15.873 1.00 94.12 112 ARG A O 1
ATOM 888 N N . GLU A 1 113 ? -8.673 8.268 14.243 1.00 94.25 113 GLU A N 1
ATOM 889 C CA . GLU A 1 113 ? -9.431 9.173 15.113 1.00 94.25 113 GLU A CA 1
ATOM 890 C C . GLU A 1 113 ? -10.734 8.536 15.620 1.00 94.25 113 GLU A C 1
ATOM 892 O O . GLU A 1 113 ? -11.296 8.992 16.614 1.00 94.25 113 GLU A O 1
ATOM 897 N N . ALA A 1 114 ? -11.211 7.477 14.958 1.00 94.62 114 ALA A N 1
ATOM 898 C CA . ALA A 1 114 ? -12.430 6.780 15.334 1.00 94.62 114 ALA A CA 1
ATOM 899 C C . ALA A 1 114 ? -12.269 5.966 16.628 1.00 94.62 114 ALA A C 1
ATOM 901 O O . ALA A 1 114 ? -11.254 5.307 16.861 1.00 94.62 114 ALA A O 1
ATOM 902 N N . ASP A 1 115 ? -13.332 5.936 17.434 1.00 93.75 115 ASP A N 1
ATOM 903 C CA . ASP A 1 115 ? -13.449 5.002 18.552 1.00 93.75 115 ASP A CA 1
ATOM 904 C C . ASP A 1 115 ? -13.507 3.563 18.018 1.00 93.75 115 ASP A C 1
ATOM 906 O O . ASP A 1 115 ? -14.415 3.207 17.268 1.00 93.75 115 ASP A O 1
ATOM 910 N N . THR A 1 116 ? -12.563 2.712 18.424 1.00 92.56 116 THR A N 1
ATOM 911 C CA . THR A 1 116 ? -12.450 1.323 17.955 1.00 92.56 116 THR A CA 1
ATOM 912 C C . THR A 1 116 ? -13.573 0.398 18.444 1.00 92.56 116 THR A C 1
ATOM 914 O O . THR A 1 116 ? -13.663 -0.758 17.995 1.00 92.56 116 THR A O 1
ATOM 917 N N . GLY A 1 117 ? -14.422 0.879 19.359 1.00 90.44 117 GLY A N 1
ATOM 918 C CA . GLY A 1 117 ? -15.696 0.275 19.757 1.00 90.44 117 GLY A CA 1
ATOM 919 C C . GLY A 1 117 ? -16.936 0.935 19.140 1.00 90.44 117 GLY A C 1
ATOM 920 O O . GLY A 1 117 ? -18.030 0.395 19.281 1.00 90.44 117 GLY A O 1
ATOM 921 N N . GLY A 1 118 ? -16.775 2.068 18.453 1.00 90.31 118 GLY A N 1
ATOM 922 C CA . GLY A 1 118 ? -17.867 2.854 17.889 1.00 90.31 118 GLY A CA 1
ATOM 923 C C . GLY A 1 118 ? -18.427 2.297 16.578 1.00 90.31 118 GLY A C 1
ATOM 924 O O . GLY A 1 118 ? -17.767 1.555 15.845 1.00 90.31 118 GLY A O 1
ATOM 925 N N . GLU A 1 119 ? -19.652 2.706 16.249 1.00 89.69 119 GLU A N 1
ATOM 926 C CA . GLU A 1 119 ? -20.393 2.247 15.062 1.00 89.69 119 GLU A CA 1
ATOM 927 C C . GLU A 1 119 ? -19.683 2.596 13.739 1.00 89.69 119 GLU A C 1
ATOM 929 O O . GLU A 1 119 ? -19.726 1.836 12.768 1.00 89.69 119 GLU A O 1
ATOM 934 N N . ASP A 1 120 ? -18.962 3.718 13.713 1.00 92.75 120 ASP A N 1
ATOM 935 C CA . ASP A 1 120 ? -18.266 4.213 12.524 1.00 92.75 120 ASP A CA 1
ATOM 936 C C . ASP A 1 120 ? -16.979 3.446 12.195 1.00 92.75 120 ASP A C 1
ATOM 938 O O . ASP A 1 120 ? -16.565 3.399 11.030 1.00 92.75 120 ASP A O 1
ATOM 942 N N . PHE A 1 121 ? -16.355 2.804 13.188 1.00 96.50 121 PHE A N 1
ATOM 943 C CA . PHE A 1 121 ? -15.062 2.140 13.022 1.00 96.50 121 PHE A CA 1
ATOM 944 C C . PHE A 1 121 ? -15.113 1.030 11.976 1.00 96.50 121 PHE A C 1
ATOM 946 O O . PHE A 1 121 ? -14.248 0.952 11.105 1.00 96.50 121 PHE A O 1
ATOM 953 N N . GLY A 1 122 ? -16.148 0.188 12.025 1.00 95.06 122 GLY A N 1
ATOM 954 C CA . GLY A 1 122 ? -16.306 -0.917 11.079 1.00 95.06 122 GLY A CA 1
ATOM 955 C C . GLY A 1 122 ? -16.416 -0.430 9.632 1.00 95.06 122 GLY A C 1
ATOM 956 O O . GLY A 1 122 ? -15.779 -0.991 8.738 1.00 95.06 122 GLY A O 1
ATOM 957 N N . ARG A 1 123 ? -17.164 0.659 9.406 1.00 96.81 123 ARG A N 1
ATOM 958 C CA . ARG A 1 123 ? -17.324 1.282 8.084 1.00 96.81 123 ARG A CA 1
ATOM 959 C C . ARG A 1 123 ? -16.003 1.859 7.573 1.00 96.81 123 ARG A C 1
ATOM 961 O O . ARG A 1 123 ? -15.640 1.616 6.423 1.00 96.81 123 ARG A O 1
ATOM 968 N N . LEU A 1 124 ? -15.277 2.591 8.419 1.00 97.94 124 LEU A N 1
ATOM 969 C CA . LEU A 1 124 ? -13.978 3.175 8.071 1.00 97.94 124 LEU A CA 1
ATOM 970 C C . LEU A 1 124 ? -12.929 2.095 7.790 1.00 97.94 124 LEU A C 1
ATOM 972 O O . LEU A 1 124 ? -12.219 2.175 6.788 1.00 97.94 124 LEU A O 1
ATOM 976 N N . LEU A 1 125 ? -12.874 1.048 8.619 1.00 97.88 125 LEU A N 1
ATOM 977 C CA . LEU A 1 125 ? -11.966 -0.077 8.421 1.00 97.88 125 LEU A CA 1
ATOM 978 C C . LEU A 1 125 ? -12.247 -0.773 7.087 1.00 97.88 125 LEU A C 1
ATOM 980 O O . LEU A 1 125 ? -11.317 -1.024 6.323 1.00 97.88 125 LEU A O 1
ATOM 984 N N . LEU A 1 126 ? -13.517 -1.044 6.774 1.00 97.44 126 LEU A N 1
ATOM 985 C CA . LEU A 1 126 ? -13.903 -1.641 5.497 1.00 97.44 126 LEU A CA 1
ATOM 986 C C . LEU A 1 126 ? -13.489 -0.761 4.310 1.00 97.44 126 LEU A C 1
ATOM 988 O O . LEU A 1 126 ? -12.990 -1.283 3.312 1.00 97.44 126 LEU A O 1
ATOM 992 N N . ALA A 1 127 ? -13.664 0.558 4.414 1.00 98.25 127 ALA A N 1
ATOM 993 C CA . ALA A 1 127 ? -13.261 1.494 3.370 1.00 98.25 127 ALA A CA 1
ATOM 994 C C . ALA A 1 127 ? -11.740 1.470 3.137 1.00 98.25 127 ALA A C 1
ATOM 996 O O . ALA A 1 127 ? -11.309 1.332 1.990 1.00 98.25 127 ALA A O 1
ATOM 997 N N . VAL A 1 128 ? -10.932 1.523 4.205 1.00 98.31 128 VAL A N 1
ATOM 998 C CA . VAL A 1 128 ? -9.463 1.415 4.114 1.00 98.31 128 VAL A CA 1
ATOM 999 C C . VAL A 1 128 ? -9.060 0.086 3.480 1.00 98.31 128 VAL A C 1
ATOM 1001 O O . VAL A 1 128 ? -8.311 0.084 2.505 1.00 98.31 128 VAL A O 1
ATOM 1004 N N . VAL A 1 129 ? -9.588 -1.038 3.981 1.00 98.31 129 VAL A N 1
ATOM 1005 C CA . VAL A 1 129 ? -9.274 -2.376 3.455 1.00 98.31 129 VAL A CA 1
ATOM 1006 C C . VAL A 1 129 ? -9.618 -2.462 1.973 1.00 98.31 129 VAL A C 1
ATOM 1008 O O . VAL A 1 129 ? -8.782 -2.875 1.182 1.00 98.31 129 VAL A O 1
ATOM 1011 N N . THR A 1 130 ? -10.802 -2.001 1.568 1.00 98.38 130 THR A N 1
ATOM 1012 C CA . THR A 1 130 ? -11.239 -2.039 0.164 1.00 98.38 130 THR A CA 1
ATOM 1013 C C . THR A 1 130 ? -10.291 -1.259 -0.747 1.00 98.38 130 THR A C 1
ATOM 1015 O O . THR A 1 130 ? -9.914 -1.746 -1.815 1.00 98.38 130 THR A O 1
ATOM 1018 N N . ARG A 1 131 ? -9.880 -0.053 -0.333 1.00 98.19 131 ARG A N 1
ATOM 1019 C CA . ARG A 1 131 ? -8.959 0.777 -1.119 1.00 98.19 131 ARG A CA 1
ATOM 1020 C C . ARG A 1 131 ? -7.562 0.172 -1.200 1.00 98.19 131 ARG A C 1
ATOM 1022 O O . ARG A 1 131 ? -7.006 0.116 -2.292 1.00 98.19 131 ARG A O 1
ATOM 1029 N N . VAL A 1 132 ? -7.037 -0.341 -0.090 1.00 98.44 132 VAL A N 1
ATOM 1030 C CA . VAL A 1 132 ? -5.727 -1.003 -0.066 1.00 98.44 132 VAL A CA 1
ATOM 1031 C C . VAL A 1 132 ? -5.743 -2.291 -0.887 1.00 98.44 132 VAL A C 1
ATOM 1033 O O . VAL A 1 132 ? -4.850 -2.497 -1.695 1.00 98.44 132 VAL A O 1
ATOM 1036 N N . THR A 1 133 ? -6.768 -3.138 -0.764 1.00 98.25 133 THR A N 1
ATOM 1037 C CA . THR A 1 133 ? -6.878 -4.365 -1.570 1.00 98.25 133 THR A CA 1
ATOM 1038 C C . THR A 1 133 ? -6.906 -4.050 -3.063 1.00 98.25 133 THR A C 1
ATOM 1040 O O . THR A 1 133 ? -6.251 -4.737 -3.844 1.00 98.25 133 THR A O 1
ATOM 1043 N N . ARG A 1 134 ? -7.620 -2.995 -3.473 1.00 97.81 134 ARG A N 1
ATOM 1044 C CA . ARG A 1 134 ? -7.615 -2.547 -4.867 1.00 97.81 134 ARG A CA 1
ATOM 1045 C C . ARG A 1 134 ? -6.221 -2.101 -5.322 1.00 97.81 134 ARG A C 1
ATOM 1047 O O . ARG A 1 134 ? -5.794 -2.549 -6.380 1.00 97.81 134 ARG A O 1
ATOM 1054 N N . HIS A 1 135 ? -5.529 -1.278 -4.527 1.00 97.69 135 HIS A N 1
ATOM 1055 C CA . HIS A 1 135 ? -4.142 -0.857 -4.790 1.00 97.69 135 HIS A CA 1
ATOM 1056 C C . HIS A 1 135 ? -3.227 -2.069 -5.006 1.00 97.69 135 HIS A C 1
ATOM 1058 O O . HIS A 1 135 ? -2.611 -2.194 -6.059 1.00 97.69 135 HIS A O 1
ATOM 1064 N N . VAL A 1 136 ? -3.239 -3.021 -4.068 1.00 98.44 136 VAL A N 1
ATOM 1065 C CA . VAL A 1 136 ? -2.432 -4.252 -4.135 1.00 98.44 136 VAL A CA 1
ATOM 1066 C C . VAL A 1 136 ? -2.699 -5.037 -5.420 1.00 98.44 136 VAL A C 1
ATOM 1068 O O . VAL A 1 136 ? -1.764 -5.480 -6.080 1.00 98.44 136 VAL A O 1
ATOM 1071 N N . VAL A 1 137 ? -3.969 -5.204 -5.801 1.00 98.12 137 VAL A N 1
ATOM 1072 C CA . VAL A 1 137 ? -4.345 -5.923 -7.029 1.00 98.12 137 VAL A CA 1
ATOM 1073 C C . VAL A 1 137 ? -3.846 -5.195 -8.276 1.00 98.12 137 VAL A C 1
ATOM 1075 O O . VAL A 1 137 ? -3.269 -5.827 -9.162 1.00 98.12 137 VAL A O 1
ATOM 1078 N N . GLU A 1 138 ? -4.056 -3.880 -8.359 1.00 97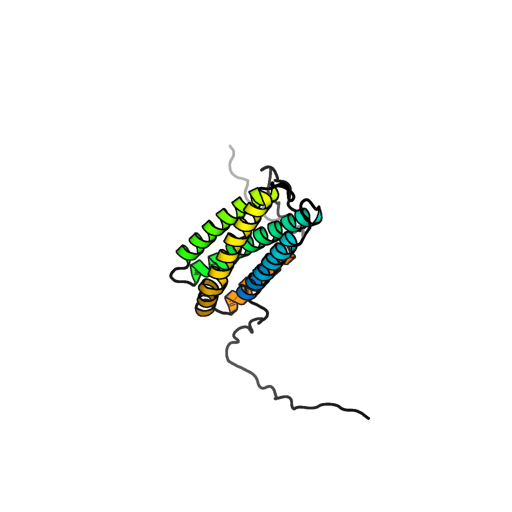.44 138 GLU A N 1
ATOM 1079 C CA . GLU A 1 138 ? -3.590 -3.069 -9.487 1.00 97.44 138 GLU A CA 1
ATOM 1080 C C . GLU A 1 138 ? -2.065 -3.150 -9.631 1.00 97.44 138 GLU A C 1
ATOM 1082 O O . GLU A 1 138 ? -1.547 -3.276 -10.745 1.00 97.44 138 GLU A O 1
ATOM 1087 N N . GLU A 1 139 ? -1.336 -3.150 -8.520 1.00 98.12 139 GLU A N 1
ATOM 1088 C CA . GLU A 1 139 ? 0.111 -3.260 -8.555 1.00 98.12 139 GLU A CA 1
ATOM 1089 C C . GLU A 1 139 ? 0.604 -4.665 -8.899 1.00 98.12 139 GLU A C 1
ATOM 1091 O O . GLU A 1 139 ? 1.302 -4.838 -9.901 1.00 98.12 139 GLU A O 1
ATOM 1096 N N . GLU A 1 140 ? 0.226 -5.678 -8.120 1.00 98.44 140 GLU A N 1
ATOM 1097 C CA . GLU A 1 140 ? 0.762 -7.033 -8.266 1.00 98.44 140 GLU A CA 1
ATOM 1098 C C . GLU A 1 140 ? 0.344 -7.697 -9.579 1.00 98.44 140 GLU A C 1
ATOM 1100 O O . GLU A 1 140 ? 1.119 -8.464 -10.153 1.00 98.44 140 GLU A O 1
ATOM 1105 N N . GLN A 1 141 ? -0.857 -7.402 -10.086 1.00 97.81 141 GLN A N 1
ATOM 1106 C CA . GLN A 1 141 ? -1.366 -8.048 -11.298 1.00 97.81 141 GLN A CA 1
ATOM 1107 C C . GLN A 1 141 ? -1.083 -7.250 -12.569 1.00 97.81 141 GLN A C 1
ATOM 1109 O O . GLN A 1 141 ? -0.946 -7.846 -13.638 1.00 97.81 141 GLN A O 1
ATOM 1114 N N . LEU A 1 142 ? -1.007 -5.916 -12.490 1.00 95.94 142 LEU A N 1
ATOM 1115 C CA . LEU A 1 142 ? -0.898 -5.073 -13.685 1.00 95.94 142 LEU A CA 1
ATOM 1116 C C . LEU A 1 142 ? 0.435 -4.330 -13.757 1.00 95.94 142 LEU A C 1
ATOM 1118 O O . LEU A 1 142 ? 1.035 -4.271 -14.832 1.00 95.94 142 LEU A O 1
ATOM 1122 N N . LEU A 1 143 ? 0.901 -3.739 -12.656 1.00 98.19 143 LEU A N 1
ATOM 1123 C CA . LEU A 1 143 ? 2.092 -2.890 -12.662 1.00 98.19 143 LEU A CA 1
ATOM 1124 C C . LEU A 1 143 ? 3.391 -3.697 -12.589 1.00 98.19 143 LEU A C 1
ATOM 1126 O O . LEU A 1 143 ? 4.260 -3.523 -13.446 1.00 98.19 143 LEU A O 1
ATOM 1130 N N . PHE A 1 144 ? 3.534 -4.565 -11.587 1.00 98.44 144 PHE A N 1
ATOM 1131 C CA . PHE A 1 144 ? 4.775 -5.291 -11.313 1.00 98.44 144 PHE A CA 1
ATOM 1132 C C . PHE A 1 144 ? 5.211 -6.190 -12.473 1.00 98.44 144 PHE A C 1
ATOM 1134 O O . PHE A 1 144 ? 6.374 -6.073 -12.864 1.00 98.44 144 PHE A O 1
ATOM 1141 N N . PRO A 1 145 ? 4.330 -6.981 -13.123 1.00 98.25 145 PRO A N 1
ATOM 1142 C CA . PRO A 1 145 ? 4.744 -7.810 -14.256 1.00 98.25 145 PRO A CA 1
ATOM 1143 C C . PRO A 1 145 ? 5.272 -6.977 -15.431 1.00 98.25 145 PRO A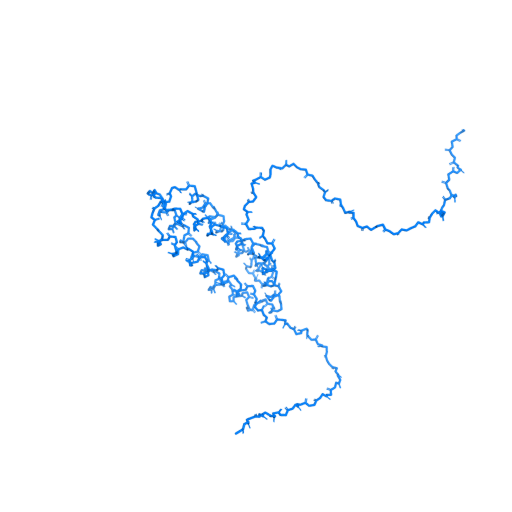 C 1
ATOM 1145 O O . PRO A 1 145 ? 6.274 -7.322 -16.056 1.00 98.25 145 PRO A O 1
ATOM 1148 N N . ARG A 1 146 ? 4.639 -5.828 -15.710 1.00 98.06 146 ARG A N 1
ATOM 1149 C CA . ARG A 1 146 ? 5.088 -4.901 -16.763 1.00 98.06 146 ARG A CA 1
ATOM 1150 C C . ARG A 1 146 ? 6.427 -4.264 -16.413 1.00 98.06 146 ARG A C 1
ATOM 1152 O O . ARG A 1 146 ? 7.287 -4.138 -17.280 1.00 98.06 146 ARG A O 1
ATOM 1159 N N . LEU A 1 147 ? 6.605 -3.861 -15.155 1.00 98.06 147 LEU A N 1
ATOM 1160 C CA . LEU A 1 147 ? 7.859 -3.281 -14.690 1.00 98.06 147 LEU A CA 1
ATOM 1161 C C . LEU A 1 147 ? 8.999 -4.304 -14.755 1.00 98.06 147 LEU A C 1
ATOM 1163 O O . LEU A 1 147 ? 10.065 -3.966 -15.254 1.00 98.06 147 LEU A O 1
ATOM 1167 N N . GLN A 1 148 ? 8.766 -5.550 -14.337 1.00 97.44 148 GLN A N 1
ATOM 1168 C CA . GLN A 1 148 ? 9.746 -6.639 -14.441 1.00 97.44 148 GLN A CA 1
ATOM 1169 C C . GLN A 1 148 ? 10.131 -6.955 -15.891 1.00 97.44 148 GLN A C 1
ATOM 1171 O O . GLN A 1 148 ? 11.281 -7.289 -16.153 1.00 97.44 148 GLN A O 1
ATOM 1176 N N . ALA A 1 149 ? 9.198 -6.820 -16.837 1.00 97.12 149 ALA A N 1
ATOM 1177 C CA . ALA A 1 149 ? 9.472 -7.059 -18.251 1.00 97.12 149 ALA A CA 1
ATOM 1178 C C . ALA A 1 149 ? 10.307 -5.950 -18.921 1.00 97.12 149 ALA A C 1
ATOM 1180 O O . ALA A 1 149 ? 11.003 -6.219 -19.898 1.00 97.12 149 ALA A O 1
ATOM 1181 N N . LEU A 1 150 ? 10.219 -4.704 -18.438 1.00 97.38 150 LEU A N 1
ATOM 1182 C CA . LEU A 1 150 ? 10.795 -3.525 -19.107 1.00 97.38 150 LEU A CA 1
ATOM 1183 C C . LEU A 1 150 ? 11.949 -2.859 -18.337 1.00 97.38 150 LEU A C 1
ATOM 1185 O O . LEU A 1 150 ? 12.694 -2.056 -18.903 1.00 97.38 150 LEU A O 1
ATOM 1189 N N . CYS A 1 151 ? 12.103 -3.154 -17.047 1.00 95.75 151 CYS A N 1
ATOM 1190 C CA . CYS A 1 151 ? 13.167 -2.621 -16.205 1.00 95.75 151 CYS A CA 1
ATOM 1191 C C . CYS A 1 151 ? 14.296 -3.656 -16.053 1.00 95.75 151 CYS A C 1
ATOM 1193 O O . CYS A 1 151 ? 14.004 -4.813 -15.750 1.00 95.75 151 CYS A O 1
ATOM 1195 N N . PRO A 1 152 ? 15.578 -3.273 -16.224 1.00 96.62 152 PRO A N 1
ATOM 1196 C CA . PRO A 1 152 ? 16.696 -4.185 -15.995 1.00 96.62 152 PRO A CA 1
ATOM 1197 C C . PRO A 1 152 ? 16.674 -4.773 -14.579 1.00 96.62 152 PRO A C 1
ATOM 1199 O O . PRO A 1 152 ? 16.425 -4.055 -13.606 1.00 96.62 152 PRO A O 1
ATOM 1202 N N . ALA A 1 153 ? 16.975 -6.065 -14.455 1.00 95.00 153 ALA A N 1
ATOM 1203 C CA . ALA A 1 153 ? 16.926 -6.779 -13.179 1.00 95.00 153 ALA A CA 1
ATOM 1204 C C . ALA A 1 153 ? 17.860 -6.156 -12.127 1.00 95.00 153 ALA A C 1
ATOM 1206 O O . ALA A 1 153 ? 17.494 -6.052 -10.958 1.00 95.00 153 ALA A O 1
ATOM 1207 N N . GLU A 1 154 ? 19.022 -5.657 -12.556 1.00 94.94 154 GLU A N 1
ATOM 1208 C CA . GLU A 1 154 ? 19.995 -4.932 -11.731 1.00 94.94 154 GLU A CA 1
ATOM 1209 C C . GLU A 1 154 ? 19.334 -3.739 -11.025 1.00 94.94 154 GLU A C 1
ATOM 1211 O O . GLU A 1 154 ? 19.502 -3.535 -9.824 1.00 94.94 154 GLU A O 1
ATOM 1216 N N . VAL A 1 155 ? 18.529 -2.970 -11.769 1.00 96.06 155 VAL A N 1
ATOM 1217 C CA . VAL A 1 155 ? 17.843 -1.779 -11.256 1.00 96.06 155 VAL A CA 1
ATOM 1218 C C . VAL A 1 155 ? 16.788 -2.181 -10.229 1.00 96.06 155 VAL A C 1
ATOM 1220 O O . VAL A 1 155 ? 16.679 -1.545 -9.183 1.00 96.06 155 VAL A O 1
ATOM 1223 N N . LEU A 1 156 ? 16.032 -3.250 -10.487 1.00 97.12 156 LEU A N 1
ATOM 1224 C CA . LEU A 1 156 ? 15.026 -3.752 -9.548 1.00 97.12 156 LEU A CA 1
ATOM 1225 C C . LEU A 1 156 ? 15.660 -4.244 -8.239 1.00 97.12 156 LEU A C 1
ATOM 1227 O O . LEU A 1 156 ? 15.123 -3.962 -7.165 1.00 97.12 156 LEU A O 1
ATOM 1231 N N . CYS A 1 157 ? 16.807 -4.923 -8.314 1.00 96.00 157 CYS A N 1
ATOM 1232 C CA . CYS A 1 157 ? 17.599 -5.338 -7.153 1.00 96.00 157 CYS A CA 1
ATOM 1233 C C . CYS A 1 157 ? 18.123 -4.137 -6.353 1.00 96.00 157 CYS A C 1
ATOM 1235 O O . CYS A 1 157 ? 17.937 -4.085 -5.135 1.00 96.00 157 CYS A O 1
ATOM 1237 N N . ASP A 1 158 ? 18.698 -3.137 -7.025 1.00 95.56 158 ASP A N 1
ATOM 1238 C CA . ASP A 1 158 ? 19.193 -1.913 -6.385 1.00 95.56 158 ASP A CA 1
ATOM 1239 C C . ASP A 1 158 ? 18.074 -1.138 -5.677 1.00 95.56 158 ASP A C 1
ATOM 1241 O O . ASP A 1 158 ? 18.261 -0.605 -4.580 1.00 95.56 158 ASP A O 1
ATOM 1245 N N . LEU A 1 159 ? 16.890 -1.068 -6.291 1.00 96.38 159 LEU A N 1
ATOM 1246 C CA . LEU A 1 159 ? 15.714 -0.452 -5.678 1.00 96.38 159 LEU A CA 1
ATOM 1247 C C . LEU A 1 159 ? 15.239 -1.247 -4.456 1.00 96.38 159 LEU A C 1
ATOM 1249 O O . LEU A 1 159 ? 14.942 -0.638 -3.430 1.00 96.38 159 LEU A O 1
ATOM 1253 N N . GLY A 1 160 ? 15.241 -2.581 -4.522 1.00 95.12 160 GLY A N 1
ATOM 1254 C CA . GLY A 1 160 ? 14.932 -3.436 -3.370 1.00 95.12 160 GLY A CA 1
ATOM 1255 C C . GLY A 1 160 ? 15.884 -3.191 -2.197 1.00 95.12 160 GLY A C 1
ATOM 1256 O O . GLY A 1 160 ? 15.448 -3.023 -1.058 1.00 95.12 160 GLY A O 1
ATOM 1257 N N . ALA A 1 161 ? 17.185 -3.059 -2.469 1.00 93.19 161 ALA A N 1
ATOM 1258 C CA . ALA A 1 161 ? 18.176 -2.726 -1.447 1.00 93.19 161 ALA A CA 1
ATOM 1259 C C . ALA A 1 161 ? 17.925 -1.352 -0.798 1.00 93.19 161 ALA A C 1
ATOM 1261 O O . ALA A 1 161 ? 18.077 -1.216 0.418 1.00 93.19 161 ALA A O 1
ATOM 1262 N N . LYS A 1 162 ? 17.496 -0.347 -1.575 1.00 92.56 162 LYS A N 1
ATOM 1263 C CA . LYS A 1 162 ? 17.132 0.983 -1.050 1.00 92.56 162 LYS A CA 1
ATOM 1264 C C . LYS A 1 162 ? 15.909 0.925 -0.139 1.00 92.56 162 LYS A C 1
ATOM 1266 O O . LYS A 1 162 ? 15.957 1.498 0.947 1.00 92.56 162 LYS A O 1
ATOM 1271 N N . VAL A 1 163 ? 14.863 0.200 -0.543 1.00 91.31 163 VAL A N 1
ATOM 1272 C CA . VAL A 1 163 ? 13.655 0.005 0.278 1.00 91.31 163 VAL A CA 1
ATOM 1273 C C . VAL A 1 163 ? 14.018 -0.658 1.610 1.00 91.31 163 VAL A C 1
ATOM 1275 O O . VAL A 1 163 ? 13.722 -0.097 2.664 1.00 91.31 163 VAL A O 1
ATOM 1278 N N . ARG A 1 164 ? 14.772 -1.766 1.589 1.00 88.75 164 ARG A N 1
ATOM 1279 C CA . ARG A 1 164 ? 15.239 -2.442 2.815 1.00 88.75 164 ARG A CA 1
ATOM 1280 C C . ARG A 1 164 ? 16.104 -1.548 3.704 1.00 88.75 164 ARG A C 1
ATOM 1282 O O . ARG A 1 164 ? 15.943 -1.534 4.923 1.00 88.75 164 ARG A O 1
ATOM 1289 N N . GLY A 1 165 ? 17.031 -0.796 3.108 1.00 81.19 165 GLY A N 1
ATOM 1290 C CA . GLY A 1 165 ? 17.896 0.129 3.845 1.00 81.19 165 GLY A CA 1
ATOM 1291 C C . GLY A 1 165 ? 17.111 1.258 4.521 1.00 81.19 165 GLY A C 1
ATOM 1292 O O . GLY A 1 165 ? 17.418 1.636 5.656 1.00 81.19 165 GLY A O 1
ATOM 1293 N N . ALA A 1 166 ? 16.063 1.759 3.861 1.00 77.12 166 ALA A N 1
ATOM 1294 C CA . ALA A 1 166 ? 15.159 2.751 4.430 1.00 77.12 166 ALA A CA 1
ATOM 1295 C C . ALA A 1 166 ? 14.339 2.170 5.593 1.00 77.12 166 ALA A C 1
ATOM 1297 O O . ALA A 1 166 ? 14.206 2.828 6.626 1.00 77.12 166 ALA A O 1
ATOM 1298 N N . GLU A 1 167 ? 13.855 0.927 5.482 1.00 66.56 167 GLU A N 1
ATOM 1299 C CA . GLU A 1 167 ? 13.152 0.249 6.579 1.00 66.56 167 GLU A CA 1
ATOM 1300 C C . GLU A 1 167 ? 14.036 0.073 7.820 1.00 66.56 167 GLU A C 1
ATOM 1302 O O . GLU A 1 167 ? 13.589 0.370 8.930 1.00 66.56 167 GLU A O 1
ATOM 1307 N N . ALA A 1 168 ? 15.297 -0.328 7.629 1.00 60.50 168 ALA A N 1
ATOM 1308 C CA . ALA A 1 168 ? 16.267 -0.505 8.710 1.00 60.50 168 ALA A CA 1
ATOM 1309 C C . ALA A 1 168 ? 16.637 0.810 9.425 1.00 60.50 168 ALA A C 1
ATOM 1311 O O . ALA A 1 168 ? 17.014 0.791 10.596 1.00 60.50 168 ALA A O 1
ATOM 1312 N N . SER A 1 169 ? 16.520 1.950 8.736 1.00 48.78 169 SER A N 1
ATOM 1313 C CA . SER A 1 169 ? 16.950 3.264 9.243 1.00 48.78 169 SER A CA 1
ATOM 1314 C C . SER A 1 169 ? 15.801 4.134 9.763 1.00 48.78 169 SER A C 1
ATOM 1316 O O . SER A 1 169 ? 16.034 5.169 10.390 1.00 48.78 169 SER A O 1
ATOM 1318 N N . ALA A 1 170 ? 14.548 3.767 9.486 1.00 44.66 170 ALA A N 1
ATOM 1319 C CA . ALA A 1 170 ? 13.413 4.644 9.740 1.00 44.66 170 ALA A CA 1
ATOM 1320 C C . ALA A 1 170 ? 12.963 4.611 11.224 1.00 44.66 170 ALA A C 1
ATOM 1322 O O . ALA A 1 170 ? 12.645 3.534 11.743 1.00 44.66 170 ALA A O 1
ATOM 1323 N N . PRO A 1 171 ? 12.833 5.771 11.908 1.00 44.50 171 PRO A N 1
ATOM 1324 C CA . PRO A 1 171 ? 12.494 5.847 13.333 1.00 44.50 171 PRO A CA 1
ATOM 1325 C C . PRO A 1 171 ? 11.151 5.183 13.661 1.00 44.50 171 PRO A C 1
ATOM 1327 O O . PRO A 1 171 ? 10.125 5.492 13.058 1.00 44.50 171 PRO A O 1
ATOM 1330 N N . THR A 1 172 ? 11.124 4.288 14.645 1.00 46.25 172 THR A N 1
ATOM 1331 C CA . THR A 1 172 ? 9.945 3.500 15.060 1.00 46.25 172 THR A CA 1
ATOM 1332 C C . THR A 1 172 ? 8.870 4.291 15.818 1.00 46.25 172 THR A C 1
ATOM 1334 O O . THR A 1 172 ? 7.893 3.708 16.281 1.00 46.25 172 THR A O 1
ATOM 1337 N N . ARG A 1 173 ? 8.990 5.620 15.917 1.00 37.34 173 ARG A N 1
ATOM 1338 C CA . ARG A 1 173 ? 8.030 6.491 16.610 1.00 37.34 173 ARG A CA 1
ATOM 1339 C C . ARG A 1 173 ? 7.605 7.647 15.699 1.00 37.34 173 ARG A C 1
ATOM 1341 O O . ARG A 1 173 ? 8.491 8.263 15.100 1.00 37.34 173 ARG A O 1
ATOM 1348 N N . PRO A 1 174 ? 6.301 7.979 15.608 1.00 36.78 174 PRO A N 1
ATOM 1349 C CA . PRO A 1 174 ? 5.872 9.238 15.012 1.00 36.78 174 PRO A CA 1
ATOM 1350 C C . PRO A 1 174 ? 6.585 10.376 15.742 1.00 36.78 174 PRO A C 1
ATOM 1352 O O . PRO A 1 174 ? 6.527 10.453 16.973 1.00 36.78 174 PRO A O 1
ATOM 1355 N N . ARG A 1 175 ? 7.300 11.234 15.011 1.00 33.31 175 ARG A N 1
ATOM 1356 C CA . ARG A 1 175 ? 7.720 12.507 15.594 1.00 33.31 175 ARG A CA 1
ATOM 1357 C C . ARG A 1 175 ? 6.449 13.338 15.799 1.00 33.31 175 ARG A C 1
ATOM 1359 O O . ARG A 1 175 ? 5.654 13.413 14.860 1.00 33.31 175 ARG A O 1
ATOM 1366 N N . PRO A 1 176 ? 6.235 13.948 16.980 1.00 39.84 176 PRO A N 1
ATOM 1367 C CA . PRO A 1 176 ? 5.260 15.024 17.076 1.00 39.84 176 PRO A CA 1
ATOM 1368 C C . PRO A 1 176 ? 5.628 16.072 16.024 1.00 39.84 176 PRO A C 1
ATOM 1370 O O . PRO A 1 176 ? 6.821 16.256 15.764 1.00 39.84 176 PRO A O 1
ATOM 1373 N N . ALA A 1 177 ? 4.619 16.677 15.388 1.00 35.50 177 ALA A N 1
ATOM 1374 C CA . ALA A 1 177 ? 4.809 17.675 14.342 1.00 35.50 177 ALA A CA 1
ATOM 1375 C C . ALA A 1 177 ? 5.844 18.695 14.823 1.00 35.50 177 ALA A C 1
ATOM 1377 O O . ALA A 1 177 ? 5.590 19.477 15.739 1.00 35.50 177 ALA A O 1
ATOM 1378 N N . ALA A 1 178 ? 7.052 18.611 14.269 1.00 35.94 178 ALA A N 1
ATOM 1379 C CA . ALA A 1 178 ? 8.057 19.612 14.524 1.00 35.94 178 ALA A CA 1
ATOM 1380 C C . ALA A 1 178 ? 7.534 20.862 13.828 1.00 35.94 178 ALA A C 1
ATOM 1382 O O . ALA A 1 178 ? 7.412 20.881 12.606 1.00 35.94 178 ALA A O 1
ATOM 1383 N N . SER A 1 179 ? 7.151 21.851 14.634 1.00 34.94 179 SER A N 1
ATOM 1384 C CA . SER A 1 179 ? 6.996 23.232 14.199 1.00 34.94 179 SER A CA 1
ATOM 1385 C C . SER A 1 179 ? 8.117 23.564 13.218 1.00 34.94 179 SER A C 1
ATOM 1387 O O . SER A 1 179 ? 9.283 23.292 13.518 1.00 34.94 179 SER A O 1
ATOM 1389 N N . ASP A 1 180 ? 7.770 24.157 12.078 1.00 42.97 180 ASP A N 1
ATOM 1390 C CA . ASP A 1 180 ? 8.725 24.809 11.188 1.00 42.97 180 ASP A CA 1
ATOM 1391 C C . ASP A 1 180 ? 9.501 25.857 11.991 1.00 42.97 180 ASP A C 1
ATOM 1393 O O . ASP A 1 180 ? 9.028 26.969 12.212 1.00 42.97 180 ASP A O 1
ATOM 1397 N N . ALA A 1 181 ? 10.672 25.480 12.505 1.00 36.03 181 ALA A N 1
ATOM 1398 C CA . ALA A 1 181 ? 11.631 26.396 13.099 1.00 36.03 181 ALA A CA 1
ATOM 1399 C C . ALA A 1 181 ? 13.023 25.749 13.230 1.00 36.03 181 ALA A C 1
ATOM 1401 O O . ALA A 1 181 ? 13.370 25.155 14.248 1.00 36.03 181 ALA A O 1
ATOM 1402 N N . ALA A 1 182 ? 13.846 26.047 12.217 1.00 33.16 182 ALA A N 1
ATOM 1403 C CA . ALA A 1 182 ? 15.265 26.409 12.344 1.00 33.16 182 ALA A CA 1
ATOM 1404 C C . ALA A 1 182 ? 16.335 25.272 12.294 1.00 33.16 182 ALA A C 1
ATOM 1406 O O . ALA A 1 182 ? 16.018 24.090 12.389 1.00 33.16 182 ALA A O 1
ATOM 1407 N N . PRO A 1 183 ? 17.615 25.604 11.998 1.00 45.00 183 PRO A N 1
ATOM 1408 C CA . PRO A 1 183 ? 18.167 25.444 10.650 1.00 45.00 183 PRO A CA 1
ATOM 1409 C C . PRO A 1 183 ? 19.517 24.691 10.609 1.00 45.00 183 PRO A C 1
ATOM 1411 O O . PRO A 1 183 ? 20.189 24.510 11.617 1.00 45.00 183 PRO A O 1
ATOM 1414 N N . LEU A 1 184 ? 19.934 24.330 9.388 1.00 44.91 184 LEU A N 1
ATOM 1415 C CA . LEU A 1 184 ? 21.320 24.111 8.937 1.00 44.91 184 LEU A CA 1
ATOM 1416 C C . LEU A 1 184 ? 22.253 23.303 9.862 1.00 44.91 184 LEU A C 1
ATOM 1418 O O . LEU A 1 184 ? 22.975 23.842 10.702 1.00 44.91 184 LEU A O 1
ATOM 1422 N N . VAL A 1 185 ? 22.379 22.007 9.560 1.00 42.19 185 VAL A N 1
ATOM 1423 C CA . VAL A 1 185 ? 23.561 21.215 9.926 1.00 42.19 185 VAL A CA 1
ATOM 1424 C C . VAL A 1 185 ? 24.802 21.866 9.305 1.00 42.19 185 VAL A C 1
ATOM 1426 O O . VAL A 1 185 ? 25.025 21.827 8.095 1.00 42.19 185 VAL A O 1
ATOM 1429 N N . ARG A 1 186 ? 25.607 22.493 10.168 1.00 35.03 186 ARG A N 1
ATOM 1430 C CA . ARG A 1 186 ? 26.988 22.884 9.884 1.00 35.03 186 ARG A CA 1
ATOM 1431 C C . ARG A 1 186 ? 27.804 21.608 9.718 1.00 35.03 186 ARG A C 1
ATOM 1433 O O . ARG A 1 186 ? 27.919 20.805 10.640 1.00 35.03 186 ARG A O 1
ATOM 1440 N N . ILE A 1 187 ? 28.386 21.450 8.538 1.00 42.56 187 ILE A N 1
ATOM 1441 C CA . ILE A 1 187 ? 29.443 20.482 8.270 1.00 42.56 187 ILE A CA 1
ATOM 1442 C C . ILE A 1 187 ? 30.659 20.919 9.091 1.00 42.56 187 ILE A C 1
ATOM 1444 O O . ILE A 1 187 ? 31.316 21.905 8.764 1.00 42.56 187 ILE A O 1
ATOM 1448 N N . THR A 1 188 ? 30.955 20.200 10.169 1.00 39.78 188 THR A N 1
ATOM 1449 C CA . THR A 1 188 ? 32.245 20.288 10.857 1.00 39.78 188 THR A CA 1
ATOM 1450 C C . THR A 1 188 ? 32.872 18.909 10.878 1.00 39.78 188 THR A C 1
ATOM 1452 O O . THR A 1 188 ? 32.655 18.115 11.790 1.00 39.78 188 THR A O 1
ATOM 1455 N N . SER A 1 189 ? 33.675 18.627 9.864 1.00 33.75 189 SER A N 1
ATOM 1456 C CA . SER A 1 189 ? 34.670 17.571 9.952 1.00 33.75 189 SER A CA 1
ATOM 1457 C C . SER A 1 189 ? 35.837 17.930 9.047 1.00 33.75 189 SER A C 1
ATOM 1459 O O . SER A 1 189 ? 35.763 17.704 7.842 1.00 33.75 189 SER A O 1
ATOM 1461 N N . GLN A 1 190 ? 36.881 18.508 9.645 1.00 42.59 190 GLN A N 1
ATOM 1462 C CA . GLN A 1 190 ? 38.285 18.076 9.550 1.00 42.59 190 GLN A CA 1
ATOM 1463 C C . GLN A 1 190 ? 39.224 19.249 9.876 1.00 42.59 190 GLN A C 1
ATOM 1465 O O . GLN A 1 190 ? 39.395 20.184 9.102 1.00 42.59 190 GLN A O 1
ATOM 1470 N N . VAL A 1 191 ? 39.829 19.163 11.062 1.00 38.16 191 VAL A N 1
ATOM 1471 C CA . VAL A 1 191 ? 41.032 19.891 11.477 1.00 38.16 191 VAL A CA 1
ATOM 1472 C C . VAL A 1 191 ? 42.193 18.913 11.350 1.00 38.16 191 VAL A C 1
ATOM 1474 O O . VAL A 1 191 ? 42.159 17.896 12.028 1.00 38.16 191 VAL A O 1
ATOM 1477 N N . TRP A 1 192 ? 43.185 19.232 10.519 1.00 39.84 192 TRP A N 1
ATOM 1478 C CA . TRP A 1 192 ? 44.602 18.825 10.586 1.00 39.84 192 TRP A CA 1
ATOM 1479 C C . TRP A 1 192 ? 45.342 19.912 9.781 1.00 39.84 192 TRP A C 1
ATOM 1481 O O . TRP A 1 192 ? 45.199 19.977 8.568 1.00 39.84 192 TRP A O 1
ATOM 1491 N N . GLY A 1 193 ? 45.876 20.958 10.410 1.00 35.91 193 GLY A N 1
ATOM 1492 C CA . GLY A 1 193 ? 47.289 21.059 10.797 1.00 35.91 193 GLY A CA 1
ATOM 1493 C C . GLY A 1 193 ? 47.890 22.343 10.174 1.00 35.91 193 GLY A C 1
ATOM 1494 O O . GLY A 1 193 ? 47.390 22.777 9.138 1.00 35.91 193 GLY A O 1
ATOM 1495 N N . PRO A 1 194 ? 48.873 23.014 10.804 1.00 51.16 194 PRO A N 1
ATOM 1496 C CA . PRO A 1 194 ? 49.086 24.455 10.652 1.00 51.16 194 PRO A CA 1
ATOM 1497 C C . PRO A 1 194 ? 50.202 24.787 9.660 1.00 51.16 194 PRO A C 1
ATOM 1499 O O . PRO A 1 194 ? 51.277 24.214 9.775 1.00 51.16 194 PRO A O 1
ATOM 1502 N N . LEU A 1 195 ? 50.010 25.777 8.782 1.00 44.09 195 LEU A N 1
ATOM 1503 C CA . LEU A 1 195 ? 51.119 26.586 8.263 1.00 44.09 195 LEU A CA 1
ATOM 1504 C C . LEU A 1 195 ? 50.653 28.018 7.972 1.00 44.09 195 LEU A C 1
ATOM 1506 O O . LEU A 1 195 ? 50.055 28.320 6.940 1.00 44.09 195 LEU A O 1
ATOM 1510 N N . ASP A 1 196 ? 50.987 28.893 8.918 1.00 44.47 196 ASP A N 1
ATOM 1511 C CA . ASP A 1 196 ? 51.321 30.287 8.655 1.00 44.47 196 ASP A CA 1
ATOM 1512 C C . ASP A 1 196 ? 52.358 30.400 7.525 1.00 44.47 196 ASP A C 1
ATOM 1514 O O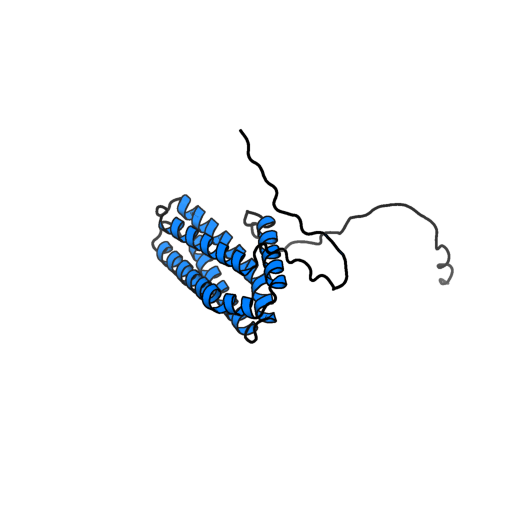 . ASP A 1 196 ? 53.245 29.557 7.388 1.00 44.47 196 ASP A O 1
ATOM 1518 N N . ARG A 1 197 ? 52.292 31.531 6.812 1.00 48.19 197 ARG A N 1
ATOM 1519 C CA . ARG A 1 197 ? 53.128 31.974 5.676 1.00 48.19 197 ARG A CA 1
ATOM 1520 C C . ARG A 1 197 ? 52.784 31.371 4.319 1.00 48.19 197 ARG A C 1
ATOM 1522 O O . ARG A 1 197 ? 53.387 30.401 3.884 1.00 48.19 197 ARG A O 1
ATOM 1529 N N . LEU A 1 198 ? 51.968 32.114 3.576 1.00 39.03 198 LEU A N 1
ATOM 1530 C CA . LEU A 1 198 ? 52.310 32.616 2.236 1.00 39.03 198 LEU A CA 1
ATOM 1531 C C . LEU A 1 198 ? 51.131 33.447 1.718 1.00 39.03 198 LEU A C 1
ATOM 1533 O O . LEU A 1 198 ? 50.236 32.900 1.087 1.00 39.03 198 LEU A O 1
ATOM 1537 N N . ARG A 1 199 ? 51.114 34.752 2.033 1.00 44.78 199 ARG A N 1
ATOM 1538 C CA . ARG A 1 199 ? 51.048 35.865 1.057 1.00 44.78 199 ARG A CA 1
ATOM 1539 C C . ARG A 1 199 ? 50.842 37.210 1.764 1.00 44.78 199 ARG A C 1
ATOM 1541 O O . ARG A 1 199 ? 49.887 37.939 1.515 1.00 44.78 199 ARG A O 1
ATOM 1548 N N . ASP A 1 200 ? 51.810 37.570 2.600 1.00 54.53 200 ASP A N 1
ATOM 1549 C CA . ASP A 1 200 ? 52.297 38.944 2.515 1.00 54.53 200 ASP A CA 1
ATOM 1550 C C . ASP A 1 200 ? 52.756 39.147 1.057 1.00 54.53 200 ASP A C 1
ATOM 1552 O O . ASP A 1 200 ? 53.273 38.193 0.472 1.00 54.53 200 ASP A O 1
ATOM 1556 N N . LEU A 1 201 ? 52.512 40.323 0.469 1.00 51.84 201 LEU A N 1
ATOM 1557 C CA . LEU A 1 201 ? 52.491 40.642 -0.981 1.00 51.84 201 LEU A CA 1
ATOM 1558 C C . LEU A 1 201 ? 51.081 40.729 -1.613 1.00 51.84 201 LEU A C 1
ATOM 1560 O O . LEU A 1 201 ? 50.822 40.063 -2.614 1.00 51.84 201 LEU A O 1
ATOM 1564 N N . ALA A 1 202 ? 50.189 41.578 -1.078 1.00 53.34 202 ALA A N 1
ATOM 1565 C CA . ALA A 1 202 ? 49.219 42.359 -1.881 1.00 53.34 202 ALA A CA 1
ATOM 1566 C C . ALA A 1 202 ? 48.339 43.311 -1.033 1.00 53.34 202 ALA A C 1
ATOM 1568 O O . ALA A 1 202 ? 47.119 43.277 -1.136 1.00 53.34 202 ALA A O 1
ATOM 1569 N N . ALA A 1 203 ? 48.920 44.190 -0.208 1.00 50.38 203 ALA A N 1
ATOM 1570 C CA . ALA A 1 203 ? 48.171 45.341 0.330 1.00 50.38 203 ALA A CA 1
ATOM 1571 C C . ALA A 1 203 ? 49.072 46.526 0.728 1.00 50.38 203 ALA A C 1
ATOM 1573 O O . ALA A 1 203 ? 48.876 47.172 1.751 1.00 50.38 203 ALA A O 1
ATOM 1574 N N . ARG A 1 204 ? 50.063 46.857 -0.109 1.00 56.09 204 ARG A N 1
ATOM 1575 C CA . ARG A 1 204 ? 50.611 48.221 -0.185 1.00 56.09 204 ARG A CA 1
ATOM 1576 C C . ARG A 1 204 ? 50.345 48.772 -1.577 1.00 56.09 204 ARG A C 1
ATOM 1578 O O . ARG A 1 204 ? 51.208 48.717 -2.445 1.00 56.09 204 ARG A O 1
ATOM 1585 N N . ARG A 1 205 ? 49.124 49.263 -1.787 1.00 51.28 205 ARG A N 1
ATOM 1586 C CA . ARG A 1 205 ? 48.793 50.298 -2.779 1.00 51.28 205 ARG A CA 1
ATOM 1587 C C . ARG A 1 205 ? 47.335 50.716 -2.605 1.00 51.28 205 ARG A C 1
ATOM 1589 O O . ARG A 1 205 ? 46.439 49.927 -2.872 1.00 51.28 205 ARG A O 1
ATOM 1596 N N . GLY A 1 206 ? 47.122 51.968 -2.201 1.00 46.03 206 GLY A N 1
ATOM 1597 C CA . GLY A 1 206 ? 45.886 52.682 -2.517 1.00 46.03 206 GLY A CA 1
ATOM 1598 C C . GLY A 1 206 ? 45.040 53.172 -1.345 1.00 46.03 206 GLY A C 1
ATOM 1599 O O . GLY A 1 206 ? 43.856 52.866 -1.310 1.00 46.03 206 GLY A O 1
ATOM 1600 N N . ARG A 1 207 ? 45.589 54.007 -0.453 1.00 45.69 207 ARG A N 1
ATOM 1601 C CA . ARG A 1 207 ? 44.861 55.170 0.088 1.00 45.69 207 ARG A CA 1
ATOM 1602 C C . ARG A 1 207 ? 45.820 56.361 0.160 1.00 45.69 207 ARG A C 1
ATOM 1604 O O . ARG A 1 207 ? 47.020 56.160 0.304 1.00 45.69 207 ARG A O 1
ATOM 1611 N N . ARG A 1 208 ? 45.226 57.522 -0.105 1.00 41.75 208 ARG A N 1
ATOM 1612 C CA . ARG A 1 208 ? 45.799 58.856 -0.321 1.00 41.75 208 ARG A CA 1
ATOM 1613 C C . ARG A 1 208 ? 46.765 59.302 0.767 1.00 41.75 208 ARG A C 1
ATOM 1615 O O . ARG A 1 208 ? 46.558 58.870 1.920 1.00 41.75 208 ARG A O 1
#

Solvent-accessible surface area (backbone atoms only — not comparable to full-atom values): 12826 Å² total; per-residue (Å²): 135,82,86,83,90,85,80,87,81,83,81,90,82,86,87,90,73,85,76,72,77,81,67,73,86,75,54,30,35,66,57,54,52,52,52,46,52,53,52,49,52,52,36,54,54,49,38,72,69,35,58,72,55,34,72,63,26,51,51,38,50,56,49,41,50,55,50,51,55,52,50,56,46,43,37,62,76,48,48,37,57,49,38,42,72,49,38,98,61,11,59,64,51,39,52,51,52,53,53,54,48,52,57,43,54,54,38,47,51,55,44,72,72,39,53,63,59,42,85,63,31,63,58,37,48,50,51,38,50,54,52,50,53,49,51,52,48,50,36,67,72,56,44,46,60,54,47,64,74,55,39,60,66,64,57,37,25,54,44,16,51,50,47,53,52,48,63,78,68,52,75,94,59,86,73,73,85,74,70,96,74,86,79,81,88,74,88,83,85,86,91,84,84,90,77,86,87,89,70,87,90,84,83,90,82,90,79,134

Radius of gyration: 27.14 Å; Cα contacts (8 Å, |Δi|>4): 131; chains: 1; bounding box: 74×104×46 Å

Nearest PDB structures (foldseek):
  6u3l-assembly1_A  TM=8.639E-01  e=6.710E-04  Mycobacterium kansasii
  5w93-assembly2_B  TM=5.274E-01  e=5.091E-01  Mus musculus